Protein AF-A0AAP0FXE8-F1 (afdb_monomer)

Radius of gyration: 23.75 Å; Cα contacts (8 Å, |Δi|>4): 161; chains: 1; bounding box: 70×67×52 Å

Secondary structure (DSSP, 8-state):
-HHHHHHHHHHHHHHHHHHHHHHHHHHHHHHHHHHHHHHHHHHHHHHHHHH-TT-----TT----HHHHHHHHHHHHHHHHHT---HHHHHHHHHHHHHHHHHHHHHHHHHHHHTS------SSTHHHHSS-HHHHHHHHHHHHHHHHHHHHHHHHHHHHGGG--SSGGGGS-TTSHHHHHHHHHHHHHHHHHHHHHHHHHHHHHHHHTT-TT-HHHHHHHHHHHHHHHHHHHHH---HHHHHHHHHHHHIIIIITTTSSSS--

Solvent-accessible surface area (backbone atoms only — not comparable to full-atom values): 14927 Å² total; per-residue (Å²): 116,75,63,65,54,49,54,53,49,53,53,51,53,50,52,50,49,54,48,56,50,49,55,53,52,51,53,51,52,45,51,49,35,49,51,52,44,26,45,42,40,41,52,41,4,55,51,47,30,62,71,48,75,80,68,78,72,89,60,77,100,51,93,68,56,61,50,62,52,31,28,52,50,39,48,58,66,36,49,64,52,55,63,52,80,66,50,64,69,57,45,51,57,53,46,47,53,50,50,53,53,49,54,51,52,52,50,52,53,47,47,44,57,74,76,49,56,86,68,88,70,94,65,80,53,73,78,66,71,76,55,58,73,66,57,52,54,50,53,52,50,52,52,53,51,51,47,52,54,49,50,51,52,52,50,42,40,72,74,45,47,93,74,56,53,83,44,70,69,71,68,44,60,60,89,38,70,69,38,45,52,52,49,53,57,61,46,55,53,44,55,60,43,41,33,63,47,47,42,66,51,44,51,53,51,33,57,75,66,69,47,77,82,47,70,66,55,56,42,48,52,44,50,52,51,50,51,50,33,51,54,50,30,71,75,55,74,47,58,52,61,53,54,52,47,51,51,52,52,37,50,72,70,70,50,62,75,63,73,74,63,79,81,112

InterPro domains:
  IPR013057 Amino acid transporter, transmembrane domain [PF01490] (25-130)
  IPR013057 Amino acid transporter, transmembrane domain [PF01490] (137-246)

Nearest PDB structures (foldseek):
  8i21-assembly1_B  TM=1.820E-01  e=8.813E+00  Saccharomyces cerevisiae S288C

Sequence (264 aa):
MLTLTSEAIQTLEMNCFWAKRKDYCCYIMYIELYLIAVSFLILEGDNLDNLFPNLEFQFLSQEIKGKQFFLLISALIVLPTTWLRNLDGLAYISAGGVVASVVLLCSLIWIGVTETGFKEKEEDWSILVVTDGFGLVLRISFALCTFNYGAMAILGYLMYGDDLQSQVTLNLPAGKIGSKIAIYTTLINPFAKYALTITPIALSIEEWLAFRYKRSYSILVRTLLLLSTVMTALSIPFFGLLMAFIWLFSQHHGLGSVSLRSFT

Foldseek 3Di:
DVVVVVVVVVVVVVVVVVVVVVVLLVVLLLVLLLLVLLLLLLLQLLLVCLLCVPPPDPPDDDPDPSSLVRSVVLLVLLLVVLLPPPCVVLVVVVVVVVVVLVVVVVVVVVCCVPVVPPDDPPDPCVVVVPDDPVVVSVVVVVVVVCVVVVVLVVVLCVVQPPNRAPDSLSPQDSPDPVSVVVSVVVSVVSSSVSSVSCVVVLVVVCVVVVVVPDSVVSSVSSSVSSVVSSVVCVVPSGSNVSVVVSVVSCCVRPPPPPPPPVPD

Mean predicted aligned error: 12.18 Å

Organism: NCBI:txid2320716

pLDDT: mean 74.86, std 15.54, range [35.62, 95.81]

Structure (mmCIF, N/CA/C/O backbone):
data_AF-A0AAP0FXE8-F1
#
_entry.id   AF-A0AAP0FXE8-F1
#
loop_
_atom_site.group_PDB
_atom_site.id
_atom_site.type_symbol
_atom_site.label_atom_id
_atom_site.label_alt_id
_atom_site.label_comp_id
_atom_site.label_asym_id
_atom_site.label_entity_id
_atom_site.label_seq_id
_atom_site.pdbx_PDB_ins_code
_atom_site.Cartn_x
_atom_site.Cartn_y
_atom_site.Cartn_z
_atom_site.occupancy
_atom_site.B_iso_or_equiv
_atom_site.auth_seq_id
_atom_site.auth_comp_id
_atom_site.auth_asym_id
_atom_site.auth_atom_id
_atom_site.pdbx_PDB_model_num
ATOM 1 N N . MET A 1 1 ? 48.523 0.247 -29.112 1.00 52.72 1 MET A N 1
ATOM 2 C CA . MET A 1 1 ? 48.019 -1.096 -28.740 1.00 52.72 1 MET A CA 1
ATOM 3 C C . MET A 1 1 ? 47.701 -1.182 -27.247 1.00 52.72 1 MET A C 1
ATOM 5 O O . MET A 1 1 ? 46.583 -1.547 -26.933 1.00 52.72 1 MET A O 1
ATOM 9 N N . LEU A 1 2 ? 48.605 -0.760 -26.349 1.00 53.78 2 LEU A N 1
ATOM 10 C CA . LEU A 1 2 ? 48.387 -0.756 -24.885 1.00 53.78 2 LEU A CA 1
ATOM 11 C C . LEU A 1 2 ? 47.321 0.241 -24.370 1.00 53.78 2 LEU A C 1
ATOM 13 O O . LEU A 1 2 ? 46.711 0.013 -23.331 1.00 53.78 2 LEU A O 1
ATOM 17 N N . THR A 1 3 ? 47.068 1.337 -25.088 1.00 55.12 3 THR A N 1
ATOM 18 C CA . THR A 1 3 ? 46.055 2.345 -24.716 1.00 55.12 3 THR A CA 1
ATOM 19 C C . THR A 1 3 ? 44.623 1.879 -24.993 1.00 55.12 3 THR A C 1
ATOM 21 O O . THR A 1 3 ? 43.762 2.004 -24.130 1.00 55.12 3 THR A O 1
ATOM 24 N N . LEU A 1 4 ? 44.392 1.229 -26.140 1.00 54.34 4 LEU A N 1
ATOM 25 C CA . LEU A 1 4 ? 43.087 0.657 -26.512 1.00 54.34 4 LEU A CA 1
ATOM 26 C C . LEU A 1 4 ? 42.644 -0.475 -25.569 1.00 54.34 4 LEU A C 1
ATOM 28 O O . LEU A 1 4 ? 41.455 -0.656 -25.329 1.00 54.34 4 LEU A O 1
ATOM 32 N N . THR A 1 5 ? 43.592 -1.222 -24.998 1.00 63.44 5 THR A N 1
ATOM 33 C CA . THR A 1 5 ? 43.292 -2.254 -23.996 1.00 63.44 5 THR A CA 1
ATOM 34 C C . THR A 1 5 ? 42.919 -1.660 -22.636 1.00 63.44 5 THR A C 1
ATOM 36 O O . THR A 1 5 ? 42.087 -2.234 -21.944 1.00 63.44 5 THR A O 1
ATOM 39 N N . SER A 1 6 ? 43.473 -0.500 -22.262 1.00 64.25 6 SER A N 1
ATOM 40 C CA . SER A 1 6 ? 43.167 0.176 -20.991 1.00 64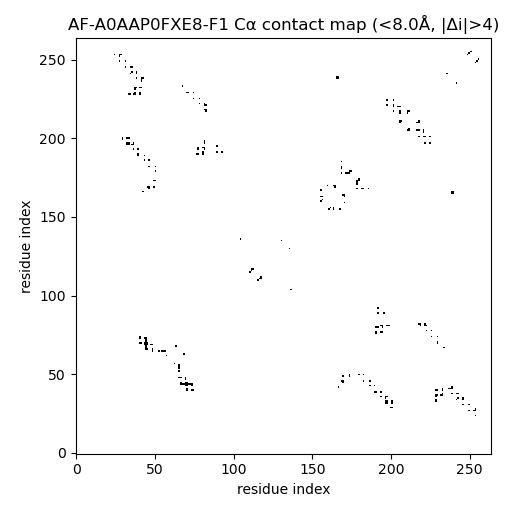.25 6 SER A CA 1
ATOM 41 C C . SER A 1 6 ? 41.755 0.770 -20.970 1.00 64.25 6 SER A C 1
ATOM 43 O O . SER A 1 6 ? 41.031 0.597 -19.992 1.00 64.25 6 SER A O 1
ATOM 45 N N . GLU A 1 7 ? 41.334 1.419 -22.059 1.00 70.19 7 GLU A N 1
ATOM 46 C CA . GLU A 1 7 ? 39.977 1.972 -22.181 1.00 70.19 7 GLU A CA 1
ATOM 47 C C . GLU A 1 7 ? 38.918 0.862 -22.203 1.00 70.19 7 GLU A C 1
ATOM 49 O O . GLU A 1 7 ? 37.891 0.959 -21.529 1.00 70.19 7 GLU A O 1
ATOM 54 N N . ALA A 1 8 ? 39.188 -0.246 -22.904 1.00 67.94 8 ALA A N 1
ATOM 55 C CA . ALA A 1 8 ? 38.296 -1.404 -22.925 1.00 67.94 8 ALA A CA 1
ATOM 56 C C . ALA A 1 8 ? 38.107 -2.026 -21.526 1.00 67.94 8 ALA A C 1
ATOM 58 O O . ALA A 1 8 ? 36.985 -2.379 -21.160 1.00 67.94 8 ALA A O 1
ATOM 59 N N . ILE A 1 9 ? 39.176 -2.108 -20.724 1.00 69.25 9 ILE A N 1
ATOM 60 C CA . ILE A 1 9 ? 39.121 -2.605 -19.341 1.00 69.25 9 ILE A CA 1
ATOM 61 C C . ILE A 1 9 ? 38.317 -1.650 -18.449 1.00 69.25 9 ILE A C 1
ATOM 63 O O . ILE A 1 9 ? 37.406 -2.103 -17.763 1.00 69.25 9 ILE A O 1
ATOM 67 N N . GLN A 1 10 ? 38.555 -0.336 -18.521 1.00 64.12 10 GLN A N 1
ATOM 68 C CA . GLN A 1 10 ? 37.780 0.647 -17.748 1.00 64.12 10 GLN A CA 1
ATOM 69 C C . GLN A 1 10 ? 36.288 0.632 -18.101 1.00 64.12 10 GLN A C 1
ATOM 71 O O . GLN A 1 10 ? 35.436 0.739 -17.219 1.00 64.12 10 GLN A O 1
ATOM 76 N N . THR A 1 11 ? 35.950 0.448 -19.378 1.00 67.00 11 THR A N 1
ATOM 77 C CA . THR A 1 11 ? 34.551 0.372 -19.821 1.00 67.00 11 THR A CA 1
ATOM 78 C C . THR A 1 11 ? 33.871 -0.903 -19.304 1.00 67.00 11 THR A C 1
ATOM 80 O O . THR A 1 11 ? 32.716 -0.866 -18.880 1.00 67.00 11 THR A O 1
ATOM 83 N N . LEU A 1 12 ? 34.590 -2.032 -19.280 1.00 67.62 12 LEU A N 1
ATOM 84 C CA . LEU A 1 12 ? 34.114 -3.302 -18.720 1.00 67.62 12 LEU A CA 1
ATOM 85 C C . LEU A 1 12 ? 33.936 -3.246 -17.200 1.00 67.62 12 LEU A C 1
ATOM 87 O O . LEU A 1 12 ? 32.904 -3.689 -16.696 1.00 67.62 12 LEU A O 1
ATOM 91 N N . GLU A 1 13 ? 34.895 -2.677 -16.472 1.00 69.69 13 GLU A N 1
ATOM 92 C CA . GLU A 1 13 ? 34.800 -2.492 -15.020 1.00 69.69 13 GLU A CA 1
ATOM 93 C C . GLU A 1 13 ? 33.640 -1.571 -14.652 1.00 69.69 13 GLU A C 1
ATOM 95 O O . GLU A 1 13 ? 32.858 -1.889 -13.755 1.00 69.69 13 GLU A O 1
ATOM 100 N N . MET A 1 14 ? 33.469 -0.477 -15.396 1.00 55.81 14 MET A N 1
ATOM 101 C CA . MET A 1 14 ? 32.359 0.444 -15.207 1.00 55.81 14 MET A CA 1
ATOM 102 C C . MET A 1 14 ? 31.021 -0.254 -15.479 1.00 55.81 14 MET A C 1
ATOM 104 O O . MET A 1 14 ? 30.126 -0.196 -14.640 1.00 55.81 14 MET A O 1
ATOM 108 N N . ASN A 1 15 ? 30.885 -1.002 -16.577 1.00 61.59 15 ASN A N 1
ATOM 109 C CA . ASN A 1 15 ? 29.670 -1.770 -16.875 1.00 61.59 15 ASN A CA 1
ATOM 110 C C . ASN A 1 15 ? 29.365 -2.840 -15.815 1.00 61.59 15 ASN A C 1
ATOM 112 O O . ASN A 1 15 ? 28.210 -2.987 -15.415 1.00 61.59 15 ASN A O 1
ATOM 116 N N . CYS A 1 16 ? 30.383 -3.549 -15.321 1.00 58.88 16 CYS A N 1
ATOM 117 C CA . CYS A 1 16 ? 30.246 -4.535 -14.249 1.00 58.88 16 CYS A CA 1
ATOM 118 C C . CYS A 1 16 ? 29.834 -3.875 -12.922 1.00 58.88 16 CYS A C 1
ATOM 120 O O . CYS A 1 16 ? 28.955 -4.373 -12.220 1.00 58.88 16 CYS A O 1
ATOM 122 N N . PHE A 1 17 ? 30.398 -2.708 -12.608 1.00 63.75 17 PHE A N 1
ATOM 123 C CA . PHE A 1 17 ? 30.020 -1.906 -11.447 1.00 63.75 17 PHE A CA 1
ATOM 124 C C . PHE A 1 17 ? 28.569 -1.412 -11.541 1.00 63.75 17 PHE A C 1
ATOM 126 O O . PHE A 1 17 ? 27.807 -1.554 -10.584 1.00 63.75 17 PHE A O 1
ATOM 133 N N . TRP A 1 18 ? 28.151 -0.892 -12.699 1.00 53.88 18 TRP A N 1
ATOM 134 C CA . TRP A 1 18 ? 26.769 -0.471 -12.938 1.00 53.88 18 TRP A CA 1
ATOM 135 C C . TRP A 1 18 ? 25.789 -1.647 -12.893 1.00 53.88 18 TRP A C 1
ATOM 137 O O . TRP A 1 18 ? 24.701 -1.490 -12.343 1.00 53.88 18 TRP A O 1
ATOM 147 N N . ALA A 1 19 ? 26.162 -2.819 -13.414 1.00 62.44 19 ALA A N 1
ATOM 148 C CA . ALA A 1 19 ? 25.358 -4.038 -13.318 1.00 62.44 19 ALA A CA 1
ATOM 149 C C . ALA A 1 19 ? 25.201 -4.487 -11.857 1.00 62.44 19 ALA A C 1
ATOM 151 O O . ALA A 1 19 ? 24.082 -4.583 -11.359 1.00 62.44 19 ALA A O 1
ATOM 152 N N . LYS A 1 20 ? 26.311 -4.601 -11.117 1.00 57.75 20 LYS A N 1
ATOM 153 C CA . LYS A 1 20 ? 26.308 -4.966 -9.693 1.00 57.75 20 LYS A CA 1
ATOM 154 C C . LYS A 1 20 ? 25.504 -3.983 -8.833 1.00 57.75 20 LYS A C 1
ATOM 156 O O . LYS A 1 20 ? 24.830 -4.391 -7.889 1.00 57.75 20 LYS A O 1
ATOM 161 N N . ARG A 1 21 ? 25.550 -2.685 -9.158 1.00 67.00 21 ARG A N 1
ATOM 162 C CA . ARG A 1 21 ? 24.753 -1.647 -8.484 1.00 67.00 21 ARG A CA 1
ATOM 163 C C . ARG A 1 21 ? 23.260 -1.782 -8.791 1.00 67.00 21 ARG A C 1
ATOM 165 O O . ARG A 1 21 ? 22.454 -1.635 -7.877 1.00 67.00 21 ARG A O 1
ATOM 172 N N . LYS A 1 22 ? 22.890 -2.082 -10.041 1.00 70.94 22 LYS A N 1
ATOM 173 C CA . LYS A 1 22 ? 21.493 -2.335 -10.434 1.00 70.94 22 LYS A CA 1
ATOM 174 C C . LYS A 1 22 ? 20.917 -3.541 -9.695 1.00 70.94 22 LYS A C 1
ATOM 176 O O . LYS A 1 22 ? 19.817 -3.430 -9.161 1.00 70.94 22 LYS A O 1
ATOM 181 N N . ASP A 1 23 ? 21.673 -4.630 -9.587 1.00 74.69 23 ASP A N 1
ATOM 182 C CA . ASP A 1 23 ? 21.229 -5.850 -8.901 1.00 74.69 23 ASP A CA 1
ATOM 183 C C . ASP A 1 23 ? 20.955 -5.600 -7.411 1.00 74.69 23 ASP A C 1
ATOM 185 O O . ASP A 1 23 ? 19.924 -6.012 -6.877 1.00 74.69 23 ASP A O 1
ATOM 189 N N . TYR A 1 24 ? 21.835 -4.846 -6.746 1.00 79.38 24 TYR A N 1
ATOM 190 C CA . TYR A 1 24 ? 21.658 -4.463 -5.345 1.00 79.38 24 TYR A CA 1
ATOM 191 C C . TYR A 1 24 ? 20.437 -3.552 -5.128 1.00 79.38 24 TYR A C 1
ATOM 193 O O . TYR A 1 24 ? 19.655 -3.779 -4.205 1.00 79.38 24 TYR A O 1
ATOM 201 N N . CYS A 1 25 ? 20.222 -2.558 -5.997 1.00 77.50 25 CYS A N 1
ATOM 202 C CA . CYS A 1 25 ? 19.029 -1.707 -5.938 1.00 77.50 25 CYS A CA 1
ATOM 203 C C . CYS A 1 25 ? 17.735 -2.504 -6.171 1.00 77.50 25 CYS A C 1
ATOM 205 O O . CYS A 1 25 ? 16.748 -2.270 -5.476 1.00 77.50 25 CYS A O 1
ATOM 207 N N . CYS A 1 26 ? 17.736 -3.468 -7.099 1.00 81.31 26 CYS A N 1
ATOM 208 C CA . CYS A 1 26 ? 16.578 -4.334 -7.337 1.00 81.31 26 CYS A CA 1
ATOM 209 C C . CYS A 1 26 ? 16.251 -5.187 -6.106 1.00 81.31 26 CYS A C 1
ATOM 211 O O . CYS A 1 26 ? 15.086 -5.309 -5.739 1.00 81.31 26 CYS A O 1
ATOM 213 N N . TYR A 1 27 ? 17.271 -5.721 -5.429 1.00 85.75 27 TYR A N 1
ATOM 214 C CA . TYR A 1 27 ? 17.092 -6.481 -4.193 1.00 85.75 27 TYR A CA 1
ATOM 215 C C . TYR A 1 27 ? 16.436 -5.648 -3.082 1.00 85.75 27 TYR A C 1
ATOM 217 O O . TYR A 1 27 ? 15.472 -6.099 -2.464 1.00 85.75 27 TYR A O 1
ATOM 225 N N . ILE A 1 28 ? 16.909 -4.415 -2.867 1.00 87.50 28 ILE A N 1
ATOM 226 C CA . ILE A 1 28 ? 16.311 -3.485 -1.894 1.00 87.50 28 ILE A CA 1
ATOM 227 C C . ILE A 1 28 ? 14.856 -3.191 -2.256 1.00 87.50 28 ILE A C 1
ATOM 229 O O . ILE A 1 28 ? 13.981 -3.334 -1.407 1.00 87.50 28 ILE A O 1
ATOM 233 N N . MET A 1 29 ? 14.588 -2.855 -3.520 1.00 86.31 29 MET A N 1
ATOM 234 C CA . MET A 1 29 ? 13.238 -2.559 -3.996 1.00 86.31 29 MET A CA 1
ATOM 235 C C . MET A 1 29 ? 12.291 -3.753 -3.795 1.00 86.31 29 MET A C 1
ATOM 237 O O . MET A 1 29 ? 11.148 -3.567 -3.389 1.00 86.31 29 MET A O 1
ATOM 241 N N . TYR A 1 30 ? 12.741 -4.989 -4.034 1.00 90.00 30 TYR A N 1
ATOM 242 C CA . TYR A 1 30 ? 11.914 -6.179 -3.805 1.00 90.00 30 TYR A CA 1
ATOM 243 C C . TYR A 1 30 ? 11.627 -6.430 -2.327 1.00 90.00 30 TYR A C 1
ATOM 245 O O . TYR A 1 30 ? 10.504 -6.812 -2.001 1.00 90.00 30 TYR A O 1
ATOM 253 N N . ILE A 1 31 ? 12.587 -6.172 -1.434 1.00 91.69 31 ILE A N 1
ATOM 254 C CA . ILE A 1 31 ? 12.342 -6.223 0.013 1.00 91.69 31 ILE A CA 1
ATOM 255 C C . ILE A 1 31 ? 11.330 -5.153 0.423 1.00 91.69 31 ILE A C 1
ATOM 257 O O . ILE A 1 31 ? 10.380 -5.462 1.136 1.00 91.69 31 ILE A O 1
ATOM 261 N N . GLU A 1 32 ? 11.489 -3.914 -0.040 1.00 91.44 32 GLU A N 1
ATOM 262 C CA . GLU A 1 32 ? 10.555 -2.826 0.268 1.00 91.44 32 GLU A CA 1
ATOM 263 C C . GLU A 1 32 ? 9.140 -3.151 -0.219 1.00 91.44 32 GLU A C 1
ATOM 265 O O . GLU A 1 32 ? 8.189 -3.064 0.555 1.00 91.44 32 GLU A O 1
ATOM 270 N N . LEU A 1 33 ? 8.992 -3.601 -1.469 1.00 91.62 33 LEU A N 1
ATOM 271 C CA . LEU A 1 33 ? 7.702 -4.006 -2.033 1.00 91.62 33 LEU A CA 1
ATOM 272 C C . LEU A 1 33 ? 7.087 -5.183 -1.264 1.00 91.62 33 LEU A C 1
ATOM 274 O O . LEU A 1 33 ? 5.880 -5.191 -1.023 1.00 91.62 33 LEU A O 1
ATOM 278 N N . TYR A 1 34 ? 7.901 -6.149 -0.832 1.00 94.50 34 TYR A N 1
ATOM 279 C CA . TYR A 1 34 ? 7.443 -7.263 -0.005 1.00 94.50 34 TYR A CA 1
ATOM 280 C C . TYR A 1 34 ? 6.896 -6.778 1.341 1.00 94.50 34 TYR A C 1
ATOM 282 O O . TYR A 1 34 ? 5.792 -7.149 1.735 1.00 94.50 34 TYR A O 1
ATOM 290 N N . LEU A 1 35 ? 7.635 -5.911 2.034 1.00 94.81 35 LEU A N 1
ATOM 291 C CA . LEU A 1 35 ? 7.222 -5.371 3.328 1.00 94.81 35 LEU A CA 1
ATOM 292 C C . LEU A 1 35 ? 5.992 -4.458 3.199 1.00 94.81 35 LEU A C 1
ATOM 294 O O . LEU A 1 35 ? 5.104 -4.525 4.042 1.00 94.81 35 LEU A O 1
ATOM 298 N N . ILE A 1 36 ? 5.881 -3.673 2.121 1.00 93.69 36 ILE A N 1
ATOM 299 C CA . ILE A 1 36 ? 4.676 -2.884 1.810 1.00 93.69 36 ILE A CA 1
ATOM 300 C C . ILE A 1 36 ? 3.461 -3.803 1.614 1.00 93.69 36 ILE A C 1
ATOM 302 O O . ILE A 1 36 ? 2.377 -3.497 2.111 1.00 93.69 36 ILE A O 1
ATOM 306 N N . ALA A 1 37 ? 3.628 -4.946 0.941 1.00 94.56 37 ALA A N 1
ATOM 307 C CA . ALA A 1 37 ? 2.558 -5.929 0.788 1.00 94.56 37 ALA A CA 1
ATOM 308 C C . ALA A 1 37 ? 2.122 -6.513 2.147 1.00 94.56 37 ALA A C 1
ATOM 310 O O . ALA A 1 37 ? 0.925 -6.619 2.414 1.00 94.56 37 ALA A O 1
ATOM 311 N N . VAL A 1 38 ? 3.068 -6.819 3.043 1.00 95.56 38 VAL A N 1
ATOM 312 C CA . VAL A 1 38 ? 2.760 -7.234 4.426 1.00 95.56 38 VAL A CA 1
ATOM 313 C C . VAL A 1 38 ? 1.958 -6.145 5.155 1.00 95.56 38 VAL A C 1
ATOM 315 O O . VAL A 1 38 ? 0.941 -6.456 5.778 1.00 95.56 38 VAL A O 1
ATOM 318 N N . SER A 1 39 ? 2.348 -4.872 5.030 1.00 94.38 39 SER A N 1
ATOM 319 C CA . SER A 1 39 ? 1.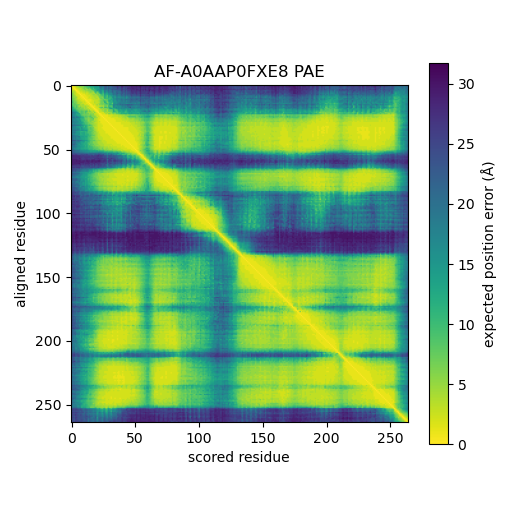631 -3.742 5.638 1.00 94.38 39 SER A CA 1
ATOM 320 C C . SER A 1 39 ? 0.181 -3.633 5.164 1.00 94.38 39 SER A C 1
ATOM 322 O O . SER A 1 39 ? -0.689 -3.323 5.975 1.00 94.38 39 SER A O 1
ATOM 324 N N . PHE A 1 40 ? -0.106 -3.907 3.887 1.00 93.69 40 PHE A N 1
ATOM 325 C CA . PHE A 1 40 ? -1.480 -3.915 3.371 1.00 93.69 40 PHE A CA 1
ATOM 326 C C . PHE A 1 40 ? -2.349 -4.989 4.031 1.00 93.69 40 PHE A C 1
ATOM 328 O O . PHE A 1 40 ? -3.467 -4.680 4.433 1.00 93.69 40 PHE A O 1
ATOM 335 N N . LEU A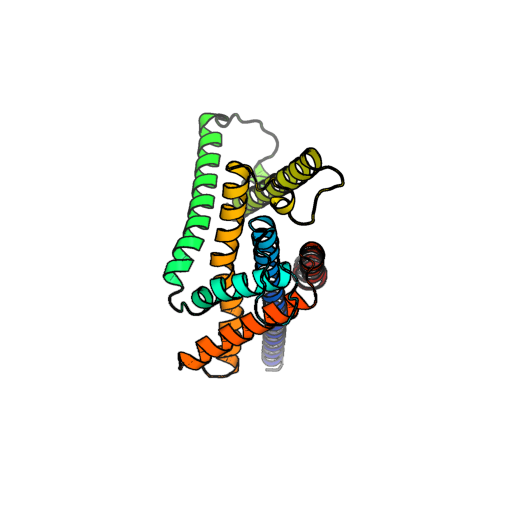 1 41 ? -1.834 -6.207 4.230 1.00 94.19 41 LEU A N 1
ATOM 336 C CA . LEU A 1 41 ? -2.595 -7.271 4.901 1.00 94.19 41 LEU A CA 1
ATOM 337 C C . LEU A 1 41 ? -2.889 -6.948 6.368 1.00 94.19 41 LEU A C 1
ATOM 339 O O . LEU A 1 41 ? -3.993 -7.212 6.841 1.00 94.19 41 LEU A O 1
ATOM 343 N N . ILE A 1 42 ? -1.921 -6.366 7.086 1.00 94.06 42 ILE A N 1
ATOM 344 C CA . ILE A 1 42 ? -2.119 -5.939 8.482 1.00 94.06 42 ILE A CA 1
ATOM 345 C C . ILE A 1 42 ? -3.153 -4.811 8.544 1.00 94.06 42 ILE A C 1
ATOM 347 O O . ILE A 1 42 ? -4.084 -4.881 9.342 1.00 94.06 42 ILE A O 1
ATOM 351 N N . LEU A 1 43 ? -3.021 -3.805 7.670 1.00 93.06 43 LEU A N 1
ATOM 352 C CA . LEU A 1 43 ? -3.963 -2.692 7.560 1.00 93.06 43 LEU A CA 1
ATOM 353 C C . LEU A 1 43 ? -5.386 -3.209 7.316 1.00 93.06 43 LEU A C 1
ATOM 355 O O . LEU A 1 43 ? -6.314 -2.810 8.012 1.00 93.06 43 LEU A O 1
ATOM 359 N N . GLU A 1 44 ? -5.576 -4.109 6.353 1.00 91.69 44 GLU A N 1
ATOM 360 C CA . GLU A 1 44 ? -6.892 -4.675 6.056 1.00 91.69 44 GLU A CA 1
ATOM 361 C C . GLU A 1 44 ? -7.432 -5.507 7.223 1.00 91.69 44 GLU A C 1
ATOM 363 O O . GLU A 1 44 ? -8.586 -5.334 7.610 1.00 91.69 44 GLU A O 1
ATOM 368 N N . GLY A 1 45 ? -6.599 -6.370 7.813 1.00 91.38 45 GLY A N 1
ATOM 369 C CA . GLY A 1 45 ? -6.976 -7.206 8.952 1.00 91.38 45 GLY A CA 1
ATOM 370 C C . GLY A 1 45 ? -7.439 -6.389 10.160 1.00 91.38 45 GLY A C 1
ATOM 371 O O . GLY A 1 45 ? -8.514 -6.651 10.695 1.00 91.38 45 GLY A O 1
ATOM 372 N N . ASP A 1 46 ? -6.681 -5.359 10.548 1.00 91.06 46 ASP A N 1
ATOM 373 C CA . ASP A 1 46 ? -7.038 -4.482 11.670 1.00 91.06 46 ASP A CA 1
ATOM 374 C C . ASP A 1 46 ? -8.316 -3.671 11.387 1.00 91.06 46 ASP A C 1
ATOM 376 O O . ASP A 1 46 ? -9.164 -3.509 12.266 1.00 91.06 46 ASP A O 1
ATOM 380 N N . ASN A 1 47 ? -8.485 -3.162 10.161 1.00 90.19 47 ASN A N 1
ATOM 381 C CA . ASN A 1 47 ? -9.673 -2.385 9.796 1.00 90.19 47 ASN A CA 1
ATOM 382 C C . ASN A 1 47 ? -10.941 -3.250 9.712 1.00 90.19 47 ASN A C 1
ATOM 384 O O . ASN A 1 47 ? -12.022 -2.776 10.065 1.00 90.19 47 ASN A O 1
ATOM 388 N N . LEU A 1 48 ? -10.831 -4.508 9.275 1.00 89.62 48 LEU A N 1
ATOM 389 C CA . LEU A 1 48 ? -11.952 -5.452 9.270 1.00 89.62 48 LEU A CA 1
ATOM 390 C C . LEU A 1 48 ? -12.341 -5.896 10.686 1.00 89.62 48 LEU A C 1
ATOM 392 O O . LEU A 1 48 ? -13.535 -5.954 10.978 1.00 89.62 48 LEU A O 1
ATOM 396 N N . ASP A 1 49 ? -11.365 -6.126 11.567 1.00 88.19 49 ASP A N 1
ATOM 397 C CA . ASP A 1 49 ? -11.602 -6.416 12.990 1.00 88.19 49 ASP A CA 1
ATOM 398 C C . ASP A 1 49 ? -12.377 -5.274 13.667 1.00 88.19 49 ASP A C 1
ATOM 400 O O . ASP A 1 49 ? -13.366 -5.509 14.359 1.00 88.19 49 ASP A O 1
ATOM 404 N N . ASN A 1 50 ? -12.025 -4.018 13.363 1.00 85.94 50 ASN A N 1
ATOM 405 C CA . ASN A 1 50 ? -12.749 -2.843 13.861 1.00 85.94 50 ASN A CA 1
ATOM 406 C C . ASN A 1 50 ? -14.163 -2.684 13.263 1.00 85.94 50 ASN A C 1
ATOM 408 O O . ASN A 1 50 ? -15.072 -2.168 13.915 1.00 85.94 50 ASN A O 1
ATOM 412 N N . LEU A 1 51 ? -14.384 -3.110 12.014 1.00 84.25 51 LEU A N 1
ATOM 413 C CA . LEU A 1 51 ? -15.715 -3.063 11.397 1.00 84.25 51 LEU A CA 1
ATOM 414 C C . LEU A 1 51 ? -16.667 -4.116 11.967 1.00 84.25 51 LEU A C 1
ATOM 416 O O . LEU A 1 51 ? -17.877 -3.872 12.023 1.00 84.25 51 LEU A O 1
ATOM 420 N N . PHE A 1 52 ? -16.140 -5.270 12.373 1.00 83.25 52 PHE A N 1
ATOM 421 C CA . PHE A 1 52 ? -16.932 -6.407 12.830 1.00 83.25 52 PHE A CA 1
ATOM 422 C C . PHE A 1 52 ? -16.434 -6.993 14.167 1.00 83.25 52 PHE A C 1
ATOM 424 O O . PHE A 1 52 ? -16.200 -8.200 14.253 1.00 83.25 52 PHE A O 1
ATOM 431 N N . PRO A 1 53 ? -16.357 -6.188 15.244 1.00 73.50 53 PRO A N 1
ATOM 432 C CA . PRO A 1 53 ? -15.766 -6.607 16.519 1.00 73.50 53 PRO A CA 1
ATOM 433 C C . PRO A 1 53 ? -16.581 -7.683 17.257 1.00 73.50 53 PRO A C 1
ATOM 435 O O . PRO A 1 53 ? -16.056 -8.356 18.135 1.00 73.50 53 PRO A O 1
ATOM 438 N N . ASN A 1 54 ? -17.860 -7.861 16.899 1.00 65.19 54 ASN A N 1
ATOM 439 C CA . ASN A 1 54 ? -18.791 -8.786 17.560 1.00 65.19 54 ASN A CA 1
ATOM 440 C C . ASN A 1 54 ? -18.947 -10.134 16.834 1.00 65.19 54 ASN A C 1
ATOM 442 O O . ASN A 1 54 ? -19.831 -10.918 17.181 1.00 65.19 54 ASN A O 1
ATOM 446 N N . LEU A 1 55 ? -18.161 -10.401 15.786 1.00 65.31 55 LEU A N 1
ATOM 447 C CA . LEU A 1 55 ? -18.141 -11.723 15.163 1.00 65.31 55 LEU A CA 1
ATOM 448 C C . LEU A 1 55 ? -17.271 -12.660 16.019 1.00 65.31 55 LEU A C 1
ATOM 450 O O . LEU A 1 55 ? -16.099 -12.886 15.733 1.00 65.31 55 LEU A O 1
ATOM 454 N N . GLU A 1 56 ? -17.844 -13.190 17.102 1.00 53.47 56 GLU A N 1
ATOM 455 C CA . GLU A 1 56 ? -17.242 -14.275 17.882 1.00 53.47 56 GLU A CA 1
ATOM 456 C C . GLU A 1 56 ? -17.284 -15.571 17.056 1.00 53.47 56 GLU A C 1
ATOM 458 O O . GLU A 1 56 ? -18.322 -16.222 16.914 1.00 53.47 56 GLU A O 1
ATOM 463 N N . PHE A 1 57 ? -16.157 -15.950 16.455 1.00 58.53 57 PHE A N 1
ATOM 464 C CA . PHE A 1 57 ? -16.083 -17.156 15.634 1.00 58.53 57 PHE A CA 1
ATOM 465 C C . PHE A 1 57 ? -15.847 -18.396 16.502 1.00 58.53 57 PHE A C 1
ATOM 467 O O . PHE A 1 57 ? -14.715 -18.804 16.744 1.00 58.53 57 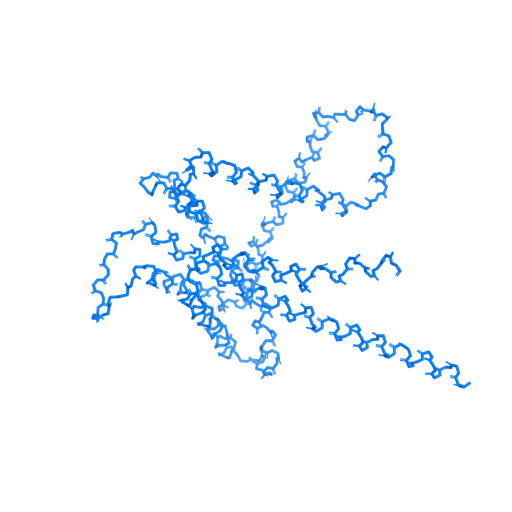PHE A O 1
ATOM 474 N N . GLN A 1 58 ? -16.932 -19.063 16.896 1.00 51.25 58 GLN A N 1
ATOM 475 C CA . GLN A 1 58 ? -16.937 -20.450 17.387 1.00 51.25 58 GLN A CA 1
ATOM 476 C C . GLN A 1 58 ? -16.619 -21.458 16.255 1.00 51.25 58 GLN A C 1
ATOM 478 O O . GLN A 1 58 ? -17.317 -22.451 16.051 1.00 51.25 58 GLN A O 1
ATOM 483 N N . PHE A 1 59 ? -15.571 -21.215 15.467 1.00 51.66 59 PHE A N 1
ATOM 484 C CA . PHE A 1 59 ? -15.147 -22.133 14.414 1.00 51.66 59 PHE A CA 1
ATOM 485 C C . PHE A 1 59 ? -14.061 -23.072 14.946 1.00 51.66 59 PHE A C 1
ATOM 487 O O . PHE A 1 59 ? -12.882 -22.750 14.982 1.00 51.66 59 PHE A O 1
ATOM 494 N N . LEU A 1 60 ? -14.501 -24.271 15.333 1.00 48.72 60 LEU A N 1
ATOM 495 C CA . LEU A 1 60 ? -13.686 -25.486 15.385 1.00 48.72 60 LEU A CA 1
ATOM 496 C C . LEU A 1 60 ? -12.449 -25.440 16.319 1.00 48.72 60 LEU A C 1
ATOM 498 O O . LEU A 1 60 ? -11.311 -25.446 15.872 1.00 48.72 60 LEU A O 1
ATOM 502 N N . SER A 1 61 ? -12.673 -25.504 17.637 1.00 48.00 61 SER A N 1
ATOM 503 C CA . SER A 1 61 ? -11.702 -25.958 18.661 1.00 48.00 61 SER A CA 1
ATOM 504 C C . SER A 1 61 ? -10.324 -25.261 18.751 1.00 48.00 61 SER A C 1
ATOM 506 O O . SER A 1 61 ? -9.464 -25.737 19.497 1.00 48.00 61 SER A O 1
ATOM 508 N N . GLN A 1 62 ? -10.101 -24.139 18.068 1.00 53.25 62 GLN A N 1
ATOM 509 C CA . GLN A 1 62 ? -8.960 -23.248 18.290 1.00 53.25 62 GLN A CA 1
ATOM 510 C C . GLN A 1 62 ? -9.468 -21.816 18.466 1.00 53.25 62 GLN A C 1
ATOM 512 O O . GLN A 1 62 ? -10.110 -21.271 17.573 1.00 53.25 62 GLN A O 1
ATOM 517 N N . GLU A 1 63 ? -9.162 -21.197 19.609 1.00 52.94 63 GLU A N 1
ATOM 518 C CA . GLU A 1 63 ? -9.366 -19.760 19.825 1.00 52.94 63 GLU A CA 1
ATOM 519 C C . GLU A 1 63 ? -8.382 -18.965 18.956 1.00 52.94 63 GLU A C 1
ATOM 521 O O . GLU A 1 63 ? -7.307 -18.549 19.393 1.00 52.94 63 GLU A O 1
ATOM 526 N N . ILE A 1 64 ? -8.720 -18.778 17.684 1.00 60.06 64 ILE A N 1
ATOM 527 C CA . ILE A 1 64 ? -8.010 -17.832 16.828 1.00 60.06 64 ILE A CA 1
ATOM 528 C C . ILE A 1 64 ? -8.465 -16.433 17.252 1.00 60.06 64 ILE A C 1
ATOM 530 O O . ILE A 1 64 ? -9.643 -16.097 17.140 1.00 60.06 64 ILE A O 1
ATOM 534 N N . LYS A 1 65 ? -7.539 -15.603 17.751 1.00 68.06 65 LYS A N 1
ATOM 535 C CA . LYS A 1 65 ? -7.812 -14.186 18.060 1.00 68.06 65 LYS A CA 1
ATOM 536 C C . LYS A 1 65 ? -8.438 -13.506 16.830 1.00 68.06 65 LYS A C 1
ATOM 538 O O . LYS A 1 65 ? -7.886 -13.643 15.740 1.00 68.06 65 LYS A O 1
ATOM 543 N N . GLY A 1 66 ? -9.524 -12.740 17.002 1.00 71.75 66 GLY A N 1
ATOM 544 C CA . GLY A 1 66 ? -10.306 -12.124 15.907 1.00 71.75 66 GLY A CA 1
ATOM 545 C C . GLY A 1 66 ? -9.458 -11.449 14.819 1.00 71.75 66 GLY A C 1
ATOM 546 O O . GLY A 1 66 ? -9.618 -11.734 13.634 1.00 71.75 66 GLY A O 1
ATOM 547 N N . LYS A 1 67 ? -8.425 -10.700 15.219 1.00 77.94 67 LYS A N 1
ATOM 548 C CA . LYS A 1 67 ? -7.432 -10.099 14.311 1.00 77.94 67 LYS A CA 1
ATOM 549 C C . LYS A 1 67 ? -6.766 -11.075 13.338 1.00 77.94 67 LYS A C 1
ATOM 551 O O . LYS A 1 67 ? -6.619 -10.769 12.159 1.00 77.94 67 LYS A O 1
ATOM 556 N N . GLN A 1 68 ? -6.346 -12.248 13.815 1.00 86.12 68 GLN A N 1
ATOM 557 C CA . GLN A 1 68 ? -5.693 -13.256 12.972 1.00 86.12 68 GLN A CA 1
ATOM 558 C C . GLN A 1 68 ? -6.682 -13.848 11.966 1.00 86.12 68 GLN A C 1
ATOM 560 O O . GLN A 1 68 ? -6.312 -14.112 10.825 1.00 86.12 68 GLN A O 1
ATOM 565 N N . PHE A 1 69 ? -7.945 -14.002 12.364 1.00 87.06 69 PHE A N 1
ATOM 566 C CA . PHE A 1 69 ? -9.007 -14.439 11.467 1.00 87.06 69 PHE A CA 1
ATOM 567 C C . PHE A 1 69 ? -9.265 -13.412 10.356 1.00 87.06 69 PHE A C 1
ATOM 569 O O . PHE A 1 69 ? -9.240 -13.772 9.179 1.00 87.06 69 PHE A O 1
ATOM 576 N N . PHE A 1 70 ? -9.437 -12.131 10.694 1.00 89.50 70 PHE A N 1
ATOM 577 C CA . PHE A 1 70 ? -9.660 -11.089 9.686 1.00 89.50 70 PHE A CA 1
ATOM 578 C C . PHE A 1 70 ? -8.467 -10.908 8.750 1.00 89.50 70 PHE A C 1
ATOM 580 O O . PHE A 1 70 ? -8.665 -10.713 7.557 1.00 89.50 70 PHE A O 1
ATOM 587 N N . LEU A 1 71 ? -7.239 -11.074 9.244 1.00 90.75 71 LEU A N 1
ATOM 588 C CA . LEU A 1 71 ? -6.034 -11.091 8.413 1.00 90.75 71 LEU A CA 1
ATOM 589 C C . LEU A 1 71 ? -6.050 -12.238 7.388 1.00 90.75 71 LEU A C 1
ATOM 591 O O . LEU A 1 71 ? -5.709 -12.029 6.222 1.00 90.75 71 LEU A O 1
ATOM 595 N N . LEU A 1 72 ? -6.480 -13.441 7.788 1.00 91.62 72 LEU A N 1
ATOM 596 C CA . LEU A 1 72 ? -6.632 -14.577 6.870 1.00 91.62 72 LEU A CA 1
ATOM 597 C C . LEU A 1 72 ? -7.742 -14.340 5.838 1.00 91.62 72 LEU A C 1
ATOM 599 O O . LEU A 1 72 ? -7.575 -14.691 4.669 1.00 91.62 72 LEU A O 1
ATOM 603 N N . ILE A 1 73 ? -8.849 -13.713 6.241 1.00 90.50 73 ILE A N 1
ATOM 604 C CA . ILE A 1 73 ? -9.923 -13.316 5.322 1.00 90.50 73 ILE A CA 1
ATOM 605 C C . ILE A 1 73 ? -9.429 -12.273 4.316 1.00 90.50 73 ILE A C 1
ATOM 607 O O . ILE A 1 73 ? -9.664 -12.442 3.121 1.00 90.50 73 ILE A O 1
ATOM 611 N N . SER A 1 74 ? -8.694 -11.248 4.755 1.00 90.88 74 SER A N 1
ATOM 612 C CA . SER A 1 74 ? -8.068 -10.259 3.868 1.00 90.88 74 SER A CA 1
ATOM 613 C C . SER A 1 74 ? -7.165 -10.930 2.836 1.00 90.88 74 SER A C 1
ATOM 615 O O . SER A 1 74 ? -7.311 -10.700 1.636 1.00 90.88 74 SER A O 1
ATOM 617 N N . ALA A 1 75 ? -6.308 -11.857 3.274 1.00 92.56 75 ALA A N 1
ATOM 618 C CA . ALA A 1 75 ? -5.464 -12.625 2.366 1.00 92.56 75 ALA A 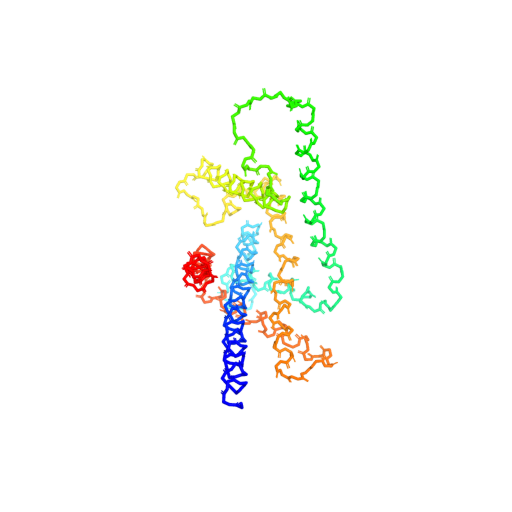CA 1
ATOM 619 C C . ALA A 1 75 ? -6.292 -13.422 1.346 1.00 92.56 75 ALA A C 1
ATOM 621 O O . ALA A 1 75 ? -5.957 -13.437 0.164 1.00 92.56 75 ALA A O 1
ATOM 622 N N . LEU A 1 76 ? -7.402 -14.039 1.761 1.00 90.81 76 LEU A N 1
ATOM 623 C CA . LEU A 1 76 ? -8.288 -14.777 0.859 1.00 90.81 76 LEU A CA 1
ATOM 624 C C . LEU A 1 76 ? -8.989 -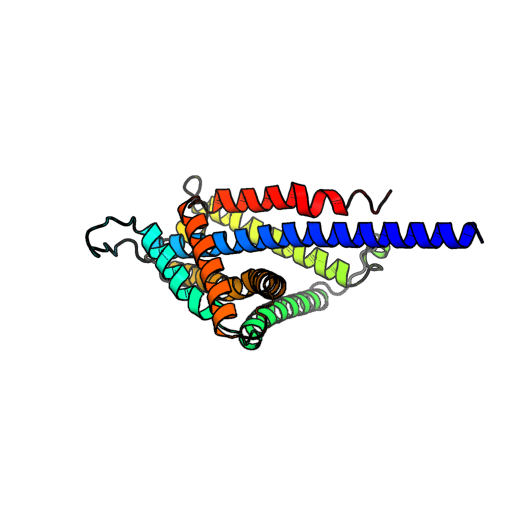13.866 -0.163 1.00 90.81 76 LEU A C 1
ATOM 626 O O . LEU A 1 76 ? -9.171 -14.275 -1.308 1.00 90.81 76 LEU A O 1
ATOM 630 N N . ILE A 1 77 ? -9.352 -12.641 0.225 1.00 89.38 77 ILE A N 1
ATOM 631 C CA . ILE A 1 77 ? -9.956 -11.631 -0.663 1.00 89.38 77 ILE A CA 1
ATOM 632 C C . ILE A 1 77 ? -8.936 -11.121 -1.689 1.00 89.38 77 ILE A C 1
ATOM 634 O O . ILE A 1 77 ? -9.271 -10.939 -2.860 1.00 89.38 77 ILE A O 1
ATOM 638 N N . VAL A 1 78 ? -7.685 -10.928 -1.272 1.00 89.88 78 VAL A N 1
ATOM 639 C CA . VAL A 1 78 ? -6.582 -10.480 -2.135 1.00 89.88 78 VAL A CA 1
ATOM 640 C C . VAL A 1 78 ? -6.073 -11.600 -3.045 1.00 89.88 78 VAL A C 1
ATOM 642 O O . VAL A 1 78 ? -5.670 -11.355 -4.178 1.00 89.88 78 VAL A O 1
ATOM 645 N N . LEU A 1 79 ? -6.119 -12.855 -2.607 1.00 89.12 79 LEU A N 1
ATOM 646 C CA . LEU A 1 79 ? -5.653 -14.014 -3.370 1.00 89.12 79 LEU A CA 1
ATOM 647 C C . LEU A 1 79 ? -6.125 -14.045 -4.843 1.00 89.12 79 LEU A C 1
ATOM 649 O O . LEU A 1 79 ? -5.263 -14.168 -5.720 1.00 89.12 79 LEU A O 1
ATOM 653 N N . PRO A 1 80 ? -7.425 -13.892 -5.176 1.00 86.00 80 PRO A N 1
ATOM 654 C CA . PRO A 1 80 ? -7.873 -13.874 -6.567 1.00 86.00 80 PRO A CA 1
ATOM 655 C C . PRO A 1 80 ? -7.305 -12.696 -7.364 1.00 86.00 80 PRO A C 1
ATOM 657 O O . PRO A 1 80 ? -7.065 -12.857 -8.562 1.00 86.00 80 PRO A O 1
ATOM 660 N N . THR A 1 81 ? -7.039 -11.544 -6.733 1.00 84.19 81 THR A N 1
ATOM 661 C CA . THR A 1 81 ? -6.449 -10.385 -7.425 1.00 84.19 81 THR A CA 1
ATOM 662 C C . THR A 1 81 ? -5.011 -10.671 -7.844 1.00 84.19 81 THR A C 1
ATOM 664 O O . THR A 1 81 ? -4.588 -10.241 -8.915 1.00 84.19 81 THR A O 1
ATOM 667 N N . THR A 1 82 ? -4.288 -11.498 -7.081 1.00 83.94 82 THR A N 1
ATOM 668 C CA . THR A 1 82 ? -2.934 -11.930 -7.449 1.00 83.94 82 THR A CA 1
ATOM 669 C C . THR A 1 82 ? -2.920 -12.810 -8.703 1.00 83.94 82 THR A C 1
ATOM 671 O O . THR A 1 82 ? -1.993 -12.735 -9.501 1.00 83.94 82 THR A O 1
ATOM 674 N N . TRP A 1 83 ? -3.950 -13.625 -8.944 1.00 82.81 83 TRP A N 1
ATOM 675 C CA . TRP A 1 83 ? -3.984 -14.546 -10.091 1.00 82.81 83 TRP A CA 1
ATOM 676 C C . TRP A 1 83 ? -4.340 -13.878 -11.421 1.00 82.81 83 TRP A C 1
ATOM 678 O O . TRP A 1 83 ? -4.242 -14.519 -12.477 1.00 82.81 83 TRP A O 1
ATOM 688 N N . LEU A 1 84 ? -4.751 -12.608 -11.391 1.00 71.69 84 LEU A N 1
ATOM 689 C CA . LEU A 1 84 ? -5.070 -11.842 -12.587 1.00 71.69 84 LEU A CA 1
ATOM 690 C C . LEU A 1 84 ? -3.785 -11.567 -13.375 1.00 71.69 84 LEU A C 1
ATOM 692 O O . LEU A 1 84 ? -2.986 -10.698 -13.048 1.00 71.69 84 LEU A O 1
ATOM 696 N N . ARG A 1 85 ? -3.596 -12.335 -14.451 1.00 61.28 85 ARG A N 1
ATOM 697 C CA . ARG A 1 85 ? -2.509 -12.127 -15.422 1.00 61.28 85 ARG A CA 1
ATOM 698 C C . ARG A 1 85 ? -2.752 -10.933 -16.339 1.00 61.28 85 ARG A C 1
ATOM 700 O O . ARG A 1 85 ? -1.797 -10.367 -16.858 1.00 61.28 85 ARG A O 1
ATOM 707 N N . ASN A 1 86 ? -4.016 -10.553 -16.514 1.00 61.50 86 ASN A N 1
ATOM 708 C CA . ASN A 1 86 ? -4.396 -9.387 -17.297 1.00 61.50 86 ASN A CA 1
ATOM 709 C C . ASN A 1 86 ? -4.294 -8.160 -16.394 1.00 61.50 86 ASN A C 1
ATOM 711 O O . ASN A 1 86 ? -5.281 -7.714 -15.806 1.00 61.50 86 ASN A O 1
ATOM 715 N N . LEU A 1 87 ? -3.068 -7.652 -16.266 1.00 61.12 87 LEU A N 1
ATOM 716 C CA . LEU A 1 87 ? -2.770 -6.430 -15.527 1.00 61.12 87 LEU A CA 1
ATOM 717 C C . LEU A 1 87 ? -3.494 -5.220 -16.119 1.00 61.12 87 LEU A C 1
ATOM 719 O O . LEU A 1 87 ? -3.649 -4.245 -15.405 1.00 61.12 87 LEU A O 1
ATOM 723 N N . ASP A 1 88 ? -3.995 -5.294 -17.354 1.00 62.53 88 ASP A N 1
ATOM 724 C CA . ASP A 1 88 ? -4.698 -4.206 -18.040 1.00 62.53 88 ASP A CA 1
ATOM 725 C C . ASP A 1 88 ? -5.856 -3.630 -17.209 1.00 62.53 88 ASP A C 1
ATOM 727 O O . ASP A 1 88 ? -5.964 -2.418 -17.059 1.00 62.53 88 ASP A O 1
ATOM 731 N N . GLY A 1 89 ? -6.675 -4.479 -16.574 1.00 60.31 89 GLY A N 1
ATOM 732 C CA . GLY A 1 89 ? -7.787 -4.029 -15.724 1.00 60.31 89 GLY A CA 1
ATOM 733 C C . GLY A 1 89 ? -7.335 -3.289 -14.458 1.00 60.31 89 GLY A C 1
ATOM 734 O O . GLY A 1 89 ? -7.925 -2.279 -14.080 1.00 60.31 89 GLY A O 1
ATOM 735 N N . LEU A 1 90 ? -6.251 -3.747 -13.825 1.00 61.16 90 LEU A N 1
ATOM 736 C CA . LEU A 1 90 ? -5.649 -3.070 -12.668 1.00 61.16 90 LEU A CA 1
ATOM 737 C C . LEU A 1 90 ? -4.817 -1.850 -13.094 1.00 61.16 90 LEU A C 1
ATOM 739 O O . LEU A 1 90 ? -4.711 -0.875 -12.350 1.00 61.16 90 LEU A O 1
ATOM 743 N N . ALA A 1 91 ? -4.272 -1.870 -14.307 1.00 61.03 91 ALA A N 1
ATOM 744 C CA . ALA A 1 91 ? -3.573 -0.761 -14.924 1.00 61.03 91 ALA A CA 1
ATOM 745 C C . ALA A 1 91 ? -4.539 0.388 -15.218 1.00 61.03 91 ALA A C 1
ATOM 747 O O . ALA A 1 91 ? -4.143 1.526 -15.017 1.00 61.03 91 ALA A O 1
ATOM 748 N N . TYR A 1 92 ? -5.808 0.133 -15.567 1.00 63.09 92 TYR A N 1
ATOM 749 C CA . TYR A 1 92 ? -6.840 1.180 -15.634 1.00 63.09 92 TYR A CA 1
ATOM 750 C C . TYR A 1 92 ? -7.101 1.840 -14.271 1.00 63.09 92 TYR A C 1
ATOM 752 O O . TYR A 1 92 ? -7.250 3.058 -14.205 1.00 63.09 92 TYR A O 1
ATOM 760 N N . ILE A 1 93 ? -7.093 1.074 -13.174 1.00 65.19 93 ILE A N 1
ATOM 761 C CA . ILE A 1 93 ? -7.225 1.620 -11.809 1.00 65.19 93 ILE A CA 1
ATOM 762 C C . ILE A 1 93 ? -5.995 2.475 -11.453 1.00 65.19 93 ILE A C 1
ATOM 764 O O . ILE A 1 93 ? -6.134 3.576 -10.921 1.00 65.19 93 ILE A O 1
ATOM 768 N N . SER A 1 94 ? -4.789 2.026 -11.818 1.00 64.88 94 SER A N 1
ATOM 769 C CA . SER A 1 94 ? -3.557 2.819 -11.678 1.00 64.88 94 SER A CA 1
ATOM 770 C C . SER A 1 94 ? -3.552 4.064 -12.577 1.00 64.88 94 SER A C 1
ATOM 772 O O . SER A 1 94 ? -3.137 5.139 -12.143 1.00 64.88 94 SER A O 1
ATOM 774 N N . ALA A 1 95 ? -4.044 3.950 -13.811 1.00 62.62 95 ALA A N 1
ATOM 775 C CA . ALA A 1 95 ? -4.207 5.054 -14.750 1.00 62.62 95 ALA A CA 1
ATOM 776 C C . ALA A 1 95 ? -5.230 6.070 -14.229 1.00 62.62 95 ALA A C 1
ATOM 778 O O . ALA A 1 95 ? -5.035 7.264 -14.417 1.00 62.62 95 ALA A O 1
ATOM 779 N N . GLY A 1 96 ? -6.252 5.639 -13.484 1.00 67.06 96 GLY A N 1
ATOM 780 C CA . GLY A 1 96 ? -7.149 6.530 -12.744 1.00 67.06 96 GLY A CA 1
ATOM 781 C C . GLY A 1 96 ? -6.409 7.419 -11.737 1.00 67.06 96 GLY A C 1
ATOM 782 O O . GLY A 1 96 ? -6.705 8.607 -11.635 1.00 67.06 96 GLY A O 1
ATOM 783 N N . GLY A 1 97 ? -5.383 6.891 -11.062 1.00 62.62 97 GLY A N 1
ATOM 784 C CA . GLY A 1 97 ? -4.486 7.688 -10.214 1.00 62.62 97 GLY A CA 1
ATOM 785 C C . GLY A 1 97 ? -3.689 8.735 -11.003 1.00 62.62 97 GLY A C 1
ATOM 786 O O . GLY A 1 97 ? -3.533 9.868 -10.549 1.00 62.62 97 GLY A O 1
ATOM 787 N N . VAL A 1 98 ? -3.256 8.394 -12.221 1.00 65.44 98 VAL A N 1
ATOM 788 C CA . VAL A 1 98 ? -2.618 9.345 -13.147 1.00 65.44 98 VAL A CA 1
ATOM 789 C C . VAL A 1 98 ? -3.620 10.411 -13.596 1.00 65.44 98 VAL A C 1
ATOM 791 O O . VAL A 1 98 ? -3.306 11.596 -13.549 1.00 65.44 98 VAL A O 1
ATOM 794 N N . VAL A 1 99 ? -4.854 10.038 -13.938 1.00 67.88 99 VAL A N 1
ATOM 795 C CA . VAL A 1 99 ? -5.919 10.989 -14.291 1.00 67.88 99 VAL A CA 1
ATOM 796 C C . VAL A 1 99 ? -6.211 11.939 -13.129 1.00 67.88 99 VAL A C 1
ATOM 798 O O . VAL A 1 99 ? -6.294 13.141 -13.350 1.00 67.88 99 VAL A O 1
ATOM 801 N N . ALA A 1 100 ? -6.271 11.451 -11.887 1.00 64.19 100 ALA A N 1
ATOM 802 C CA . ALA A 1 100 ? -6.417 12.305 -10.709 1.00 64.19 100 ALA A CA 1
ATOM 803 C C . ALA A 1 100 ? -5.248 13.297 -10.567 1.00 64.19 100 ALA A C 1
ATOM 805 O O . ALA A 1 100 ? -5.468 14.477 -10.298 1.00 64.19 100 ALA A O 1
ATOM 806 N N . SER A 1 101 ? -4.011 12.856 -10.824 1.00 67.25 101 SER A N 1
ATOM 807 C CA . SER A 1 101 ? -2.845 13.749 -10.822 1.00 67.25 101 SER A CA 1
ATOM 808 C C . SER A 1 101 ? -2.877 14.787 -11.956 1.00 67.25 101 SER A C 1
ATOM 810 O O . SER A 1 101 ? -2.514 15.941 -11.739 1.00 67.25 101 SER A O 1
ATOM 812 N N . VAL A 1 102 ? -3.394 14.427 -13.136 1.00 70.19 102 VAL A N 1
ATOM 813 C CA . VAL A 1 102 ? -3.582 15.344 -14.273 1.00 70.19 102 VAL A CA 1
ATOM 814 C C . VAL A 1 102 ? -4.682 16.361 -13.981 1.00 70.19 102 VAL A C 1
ATOM 816 O O . VAL A 1 102 ? -4.497 17.548 -14.229 1.00 70.19 102 VAL A O 1
ATOM 819 N N . VAL A 1 103 ? -5.800 15.934 -13.393 1.00 74.94 103 VAL A N 1
ATOM 820 C CA . VAL A 1 103 ? -6.889 16.831 -12.978 1.00 74.94 103 VAL A CA 1
ATOM 821 C C . VAL A 1 103 ? -6.394 17.836 -11.937 1.00 74.94 103 VAL A C 1
ATOM 823 O O . VAL A 1 103 ? -6.735 19.015 -12.027 1.00 74.94 103 VAL A O 1
ATOM 826 N N . LEU A 1 104 ? -5.536 17.416 -11.001 1.00 66.88 104 LEU A N 1
ATOM 827 C CA . LEU A 1 104 ? -4.885 18.325 -10.053 1.00 66.88 104 LEU A CA 1
ATOM 828 C C . LEU A 1 104 ? -3.974 19.338 -10.757 1.00 66.88 104 LEU A C 1
ATOM 830 O O . LEU A 1 104 ? -4.060 20.527 -10.464 1.00 66.88 104 LEU A O 1
ATOM 834 N N . LEU A 1 105 ? -3.155 18.906 -11.720 1.00 65.31 105 LEU A N 1
ATOM 835 C CA . LEU A 1 105 ? -2.321 19.813 -12.517 1.00 65.31 105 LEU A CA 1
ATOM 836 C C . LEU A 1 105 ? -3.163 20.830 -13.298 1.00 65.31 105 LEU A C 1
ATOM 838 O O . LEU A 1 105 ? -2.878 22.024 -13.248 1.00 65.31 105 LEU A O 1
ATOM 842 N N . CYS A 1 106 ? -4.230 20.387 -13.965 1.00 68.12 106 CYS A N 1
ATOM 843 C CA . CYS A 1 106 ? -5.142 21.273 -14.690 1.00 68.12 106 CYS A CA 1
ATOM 844 C C . CYS A 1 106 ? -5.844 22.264 -13.753 1.00 68.12 106 CYS A C 1
ATOM 846 O O . CYS A 1 106 ? -5.985 23.434 -14.099 1.00 68.12 106 CYS A O 1
ATOM 848 N N . SER A 1 107 ? -6.231 21.819 -12.556 1.00 67.31 107 SER A N 1
ATOM 849 C CA . SER A 1 107 ? -6.842 22.678 -11.537 1.00 67.31 107 SER A CA 1
ATOM 850 C C . SER A 1 107 ? -5.862 23.739 -11.025 1.00 67.31 107 SER A C 1
ATOM 852 O O . SER A 1 107 ? -6.249 24.888 -10.842 1.00 67.31 107 SER A O 1
ATOM 854 N N . LEU A 1 108 ? -4.580 23.397 -10.857 1.00 63.47 108 LEU A N 1
ATOM 855 C CA . LEU A 1 108 ? -3.537 24.346 -10.448 1.00 63.47 108 LEU A CA 1
ATOM 856 C C . LEU A 1 108 ? -3.227 25.381 -11.532 1.00 63.47 108 LEU A C 1
ATOM 858 O O . LEU A 1 108 ? -3.062 26.558 -11.220 1.00 63.47 108 LEU A O 1
ATOM 862 N N . ILE A 1 109 ? -3.189 24.962 -12.799 1.00 66.88 109 ILE A N 1
ATOM 863 C CA . ILE A 1 109 ? -3.038 25.877 -13.938 1.00 66.88 109 ILE A CA 1
ATOM 864 C C . ILE A 1 109 ? -4.235 26.830 -14.003 1.00 66.88 109 ILE A C 1
ATOM 866 O O . ILE A 1 109 ? -4.052 28.029 -14.183 1.00 66.88 109 ILE A O 1
ATOM 870 N N . TRP A 1 110 ? -5.451 26.311 -13.815 1.00 67.12 110 TRP A N 1
ATOM 871 C CA . TRP A 1 110 ? -6.670 27.115 -13.810 1.00 67.12 110 TRP A CA 1
ATOM 872 C C . TRP A 1 110 ? -6.651 28.174 -12.706 1.00 67.12 110 TRP A C 1
ATOM 874 O O . TRP A 1 110 ? -6.807 29.352 -13.007 1.00 67.12 110 TRP A O 1
ATOM 884 N N . ILE A 1 111 ? -6.357 27.781 -11.461 1.00 64.62 111 ILE A N 1
ATOM 885 C CA . ILE A 1 111 ? -6.200 28.708 -10.325 1.00 64.62 111 ILE A CA 1
ATOM 886 C C . ILE A 1 111 ? -5.130 29.767 -10.631 1.00 64.62 111 ILE A C 1
ATOM 888 O O . ILE A 1 111 ? -5.353 30.958 -10.404 1.00 64.62 111 ILE A O 1
ATOM 892 N N . GLY A 1 112 ? -3.999 29.346 -11.209 1.00 55.34 112 GLY A N 1
ATOM 893 C CA . GLY A 1 112 ? -2.915 30.237 -11.615 1.00 55.34 112 GLY A CA 1
ATOM 894 C C . GLY A 1 112 ? -3.318 31.262 -12.680 1.00 55.34 112 GLY A C 1
ATOM 895 O O . GLY A 1 112 ? -2.795 32.369 -12.681 1.00 55.34 112 GLY A O 1
ATOM 896 N N . VAL A 1 113 ? -4.264 30.934 -13.563 1.00 67.19 113 VAL A N 1
ATOM 897 C CA . VAL A 1 113 ? -4.753 31.834 -14.622 1.00 67.19 113 VAL A CA 1
ATOM 898 C C . VAL A 1 113 ? -5.889 32.736 -14.134 1.00 67.19 113 VAL A C 1
ATOM 900 O O . VAL A 1 113 ? -5.933 33.907 -14.511 1.00 67.19 113 VAL A O 1
ATOM 903 N N . THR A 1 114 ? -6.816 32.216 -13.324 1.00 61.50 114 THR A N 1
ATOM 904 C CA . THR A 1 114 ? -8.060 32.924 -12.980 1.00 61.50 114 THR A CA 1
ATOM 905 C C . THR A 1 114 ? -7.974 33.754 -11.705 1.00 61.50 114 THR A C 1
ATOM 907 O O . THR A 1 114 ? -8.616 34.799 -11.643 1.00 61.50 114 THR A O 1
ATOM 910 N N . GLU A 1 115 ? -7.205 33.324 -10.697 1.00 55.06 115 GLU A N 1
ATOM 911 C CA . GLU A 1 115 ? -7.168 33.992 -9.381 1.00 55.06 115 GLU A CA 1
ATOM 912 C C . GLU A 1 115 ? -5.851 34.724 -9.100 1.00 55.06 115 GLU A C 1
ATOM 914 O O . GLU A 1 115 ? -5.838 35.740 -8.406 1.00 55.06 115 GLU A O 1
ATOM 919 N N . THR A 1 116 ? -4.752 34.288 -9.715 1.00 46.56 116 THR A N 1
ATOM 920 C CA . THR A 1 116 ? -3.469 35.000 -9.695 1.00 46.56 116 THR A CA 1
ATOM 921 C C . THR A 1 116 ? -3.021 35.301 -11.116 1.00 46.56 116 THR A C 1
ATOM 923 O O . THR A 1 116 ? -1.967 34.837 -11.539 1.00 46.56 116 THR A O 1
ATOM 926 N N . GLY A 1 117 ? -3.812 36.069 -11.876 1.00 45.84 117 GLY A N 1
ATOM 927 C CA . GLY A 1 117 ? -3.335 36.606 -13.153 1.00 45.84 117 GLY A CA 1
ATOM 928 C C . GLY A 1 117 ? -1.929 37.161 -12.942 1.00 45.84 117 GLY A C 1
ATOM 929 O O . GLY A 1 117 ? -1.764 37.963 -12.024 1.00 45.84 117 GLY A O 1
ATOM 930 N N . PHE A 1 118 ? -0.949 36.641 -13.695 1.00 44.84 118 PHE A N 1
ATOM 931 C CA . PHE A 1 118 ? 0.487 36.905 -13.568 1.00 44.84 118 PHE A CA 1
ATOM 932 C C . PHE A 1 118 ? 0.757 38.401 -13.368 1.00 44.84 118 PHE A C 1
ATOM 934 O O . PHE A 1 118 ? 0.991 39.149 -14.313 1.00 44.84 118 PHE A O 1
ATOM 941 N N . LYS A 1 119 ? 0.693 38.858 -12.119 1.00 44.69 119 LYS A N 1
ATOM 942 C CA . LYS A 1 119 ? 1.189 40.158 -11.719 1.00 44.69 119 LYS A CA 1
ATOM 943 C C . LYS A 1 119 ? 2.645 39.913 -11.425 1.00 44.69 119 LYS A C 1
ATOM 945 O O . LYS A 1 119 ? 2.970 39.294 -10.413 1.00 44.69 119 LYS A O 1
ATOM 950 N N . GLU A 1 120 ? 3.481 40.357 -12.359 1.00 51.47 120 GLU A N 1
ATOM 951 C CA . GLU A 1 120 ? 4.911 40.536 -12.159 1.00 51.47 120 GLU A CA 1
ATOM 952 C C . GLU A 1 120 ? 5.144 41.126 -10.770 1.00 51.47 120 GLU A C 1
ATOM 954 O O . GLU A 1 120 ? 4.861 42.293 -10.494 1.00 51.47 120 GLU A O 1
ATOM 959 N N . LYS A 1 121 ? 5.633 40.276 -9.873 1.00 38.19 121 LYS A N 1
ATOM 960 C CA . LYS A 1 121 ? 6.403 40.717 -8.730 1.00 38.19 121 LYS A CA 1
ATOM 961 C C . LYS A 1 121 ? 7.796 40.164 -8.956 1.00 38.19 121 LYS A C 1
ATOM 963 O O . LYS A 1 121 ? 8.035 38.963 -8.851 1.00 38.19 121 LYS A O 1
ATOM 968 N N . GLU A 1 122 ? 8.647 41.074 -9.402 1.00 47.09 122 GLU A N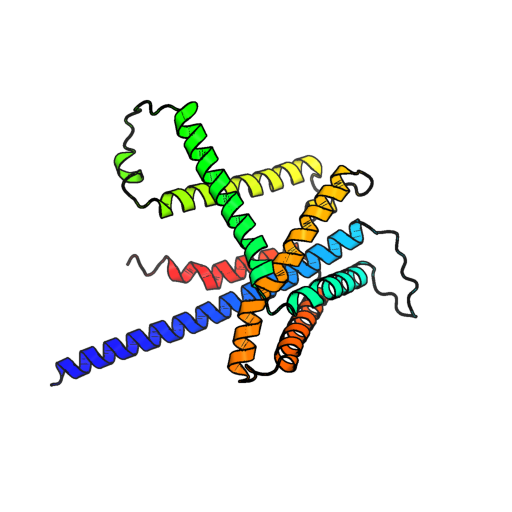 1
ATOM 969 C CA . GLU A 1 122 ? 10.033 40.888 -9.803 1.00 47.09 122 GLU A CA 1
ATOM 970 C C . GLU A 1 122 ? 10.890 40.549 -8.569 1.00 47.09 122 GLU A C 1
ATOM 972 O O . GLU A 1 122 ? 11.609 41.377 -8.027 1.00 47.09 122 GLU A O 1
ATOM 977 N N . GLU A 1 123 ? 10.756 39.324 -8.066 1.00 48.28 123 GLU A N 1
ATOM 978 C CA . GLU A 1 123 ? 11.709 38.719 -7.132 1.00 48.28 123 GLU A CA 1
ATOM 979 C C . GLU A 1 123 ? 12.300 37.479 -7.788 1.00 48.28 123 GLU A C 1
ATOM 981 O O . GLU A 1 123 ? 11.763 36.394 -7.641 1.00 48.28 123 GLU A O 1
ATOM 986 N N . ASP A 1 124 ? 13.354 37.676 -8.579 1.00 45.78 124 ASP A N 1
ATOM 987 C CA . ASP A 1 124 ? 14.301 36.685 -9.120 1.00 45.78 124 ASP A CA 1
ATOM 988 C C . ASP A 1 124 ? 13.807 35.221 -9.278 1.00 45.78 124 ASP A C 1
ATOM 990 O O . ASP A 1 124 ? 14.472 34.244 -8.931 1.00 45.78 124 ASP A O 1
ATOM 994 N N . TRP A 1 125 ? 12.613 35.054 -9.853 1.00 50.62 125 TRP A N 1
ATOM 995 C CA . TRP A 1 125 ? 12.033 33.765 -10.251 1.00 50.62 125 TRP A CA 1
ATOM 996 C C . TRP A 1 125 ? 12.691 33.212 -11.527 1.00 50.62 125 TRP A C 1
ATOM 998 O O . TRP A 1 125 ? 12.446 32.067 -11.918 1.00 50.62 125 TRP A O 1
ATOM 1008 N N . SER A 1 126 ? 13.566 34.004 -12.152 1.00 46.66 126 SER A N 1
ATOM 1009 C CA . SER A 1 126 ? 14.353 33.705 -13.352 1.00 46.66 126 SER A CA 1
ATOM 1010 C C . SER A 1 126 ? 15.170 32.421 -13.221 1.00 46.66 126 SER A C 1
ATOM 1012 O O . SER A 1 126 ? 15.303 31.667 -14.183 1.00 46.66 126 SER A O 1
ATOM 1014 N N . ILE A 1 127 ? 15.675 32.131 -12.020 1.00 44.53 127 ILE A N 1
ATOM 1015 C CA . ILE A 1 127 ? 16.488 30.937 -11.748 1.00 44.53 127 ILE A CA 1
ATOM 1016 C C . ILE A 1 127 ? 15.613 29.682 -11.559 1.00 44.53 127 ILE A C 1
ATOM 1018 O O . ILE A 1 127 ? 16.054 28.566 -11.835 1.00 44.53 127 ILE A O 1
ATOM 1022 N N . LEU A 1 128 ? 14.352 29.836 -11.142 1.00 45.62 128 LEU A N 1
ATOM 1023 C CA . LEU A 1 128 ? 13.461 28.715 -10.817 1.00 45.62 128 LEU A CA 1
ATOM 1024 C C . LEU A 1 128 ? 12.588 28.250 -11.991 1.00 45.62 128 LEU A C 1
ATOM 1026 O O . LEU A 1 128 ? 12.215 27.076 -12.031 1.00 45.62 128 LEU A O 1
ATOM 1030 N N . VAL A 1 129 ? 12.277 29.133 -12.944 1.00 49.72 129 VAL A N 1
ATOM 1031 C CA . VAL A 1 129 ? 11.368 28.842 -14.073 1.00 49.72 129 VAL A CA 1
ATOM 1032 C C . VAL A 1 129 ? 12.092 28.228 -15.282 1.00 49.72 129 VAL A C 1
ATOM 1034 O O . VAL A 1 129 ? 11.470 27.530 -16.077 1.00 49.72 129 VAL A O 1
ATOM 1037 N N . VAL A 1 130 ? 13.414 28.393 -15.394 1.00 52.06 130 VAL A N 1
ATOM 1038 C CA . VAL A 1 130 ? 14.216 27.844 -16.510 1.00 52.06 130 VAL A CA 1
ATOM 1039 C C . VAL A 1 130 ? 14.480 26.329 -16.382 1.00 52.06 130 VAL A C 1
ATOM 1041 O O . VAL A 1 130 ? 14.974 25.709 -17.319 1.00 52.06 130 VAL A O 1
ATOM 1044 N N . THR A 1 131 ? 14.111 25.685 -15.268 1.00 46.22 131 THR A N 1
ATOM 1045 C CA . THR A 1 131 ? 14.340 24.240 -15.068 1.00 46.22 131 THR A CA 1
ATOM 1046 C C . THR A 1 131 ? 13.072 23.409 -15.300 1.00 46.22 131 THR A C 1
ATOM 1048 O O . THR A 1 131 ? 12.110 23.509 -14.543 1.00 46.22 131 THR A O 1
ATOM 1051 N N . ASP A 1 132 ? 13.099 22.602 -16.368 1.00 57.00 132 ASP A N 1
ATOM 1052 C CA . ASP A 1 132 ? 12.263 21.445 -16.732 1.00 57.00 132 ASP A CA 1
ATOM 1053 C C . ASP A 1 132 ? 10.931 21.251 -15.980 1.00 57.00 132 ASP A C 1
ATOM 1055 O O . ASP A 1 132 ? 10.902 20.951 -14.786 1.00 57.00 132 ASP A O 1
ATOM 1059 N N . GLY A 1 133 ? 9.803 21.264 -16.706 1.00 55.12 133 GLY A N 1
ATOM 1060 C CA . GLY A 1 133 ? 8.452 21.050 -16.154 1.00 55.12 133 GLY A CA 1
ATOM 1061 C C . GLY A 1 133 ? 8.289 19.791 -15.282 1.00 55.12 133 GLY A C 1
ATOM 1062 O O . GLY A 1 133 ? 7.446 19.769 -14.388 1.00 55.12 133 GLY A O 1
ATOM 1063 N N . PHE A 1 134 ? 9.144 18.778 -15.455 1.00 58.25 134 PHE A N 1
ATOM 1064 C CA . PHE A 1 134 ? 9.224 17.617 -14.564 1.00 58.25 134 PHE A CA 1
ATOM 1065 C C . PHE A 1 134 ? 9.600 17.991 -13.117 1.00 58.25 134 PHE A C 1
ATOM 1067 O O . PHE A 1 134 ? 8.976 17.510 -12.171 1.00 58.25 134 PHE A O 1
ATOM 1074 N N . GLY A 1 135 ? 10.570 18.890 -12.930 1.00 60.44 135 GLY A N 1
ATOM 1075 C CA . GLY A 1 135 ? 11.011 19.346 -11.612 1.00 60.44 135 GLY A CA 1
ATOM 1076 C C . GLY A 1 135 ? 9.935 20.147 -10.877 1.00 60.44 135 GLY A C 1
ATOM 1077 O O . GLY A 1 135 ? 9.753 19.974 -9.672 1.00 60.44 135 GLY A O 1
ATOM 1078 N N . LEU A 1 136 ? 9.169 20.973 -11.597 1.00 65.00 136 LEU A N 1
ATOM 1079 C CA . LEU A 1 136 ? 8.032 21.704 -11.032 1.00 65.00 136 LEU A CA 1
ATOM 1080 C C . LEU A 1 136 ? 6.931 20.748 -10.550 1.00 65.00 136 LEU A C 1
ATOM 1082 O O . LEU A 1 136 ? 6.497 20.847 -9.403 1.00 65.00 136 LEU A O 1
ATOM 1086 N N . VAL A 1 137 ? 6.511 19.807 -11.402 1.00 67.00 137 VAL A N 1
ATOM 1087 C CA . VAL A 1 137 ? 5.480 18.809 -11.065 1.00 67.00 137 VAL A CA 1
ATOM 1088 C C . VAL A 1 137 ? 5.908 17.989 -9.850 1.00 67.00 137 VAL A C 1
ATOM 1090 O O . VAL A 1 137 ? 5.117 17.792 -8.927 1.00 67.00 137 VAL A O 1
ATOM 1093 N N . LEU A 1 138 ? 7.175 17.575 -9.803 1.00 65.25 138 LEU A N 1
ATOM 1094 C CA . LEU A 1 138 ? 7.733 16.835 -8.680 1.00 65.25 138 LEU A CA 1
ATOM 1095 C C . LEU A 1 138 ? 7.679 17.662 -7.385 1.00 65.25 138 LEU A C 1
ATOM 1097 O O . LEU A 1 138 ? 7.114 17.187 -6.401 1.00 65.25 138 LEU A O 1
ATOM 1101 N N . ARG A 1 139 ? 8.149 18.918 -7.391 1.00 67.12 139 ARG A N 1
ATOM 1102 C CA . ARG A 1 139 ? 8.078 19.819 -6.221 1.00 67.12 139 ARG A CA 1
ATOM 1103 C C . ARG A 1 139 ? 6.645 20.010 -5.719 1.00 67.12 139 ARG A C 1
ATOM 1105 O O . ARG A 1 139 ? 6.403 19.891 -4.521 1.00 67.12 139 ARG A O 1
ATOM 1112 N N . ILE A 1 140 ? 5.699 20.250 -6.626 1.00 73.12 140 ILE A N 1
ATOM 1113 C CA . ILE A 1 140 ? 4.278 20.410 -6.288 1.00 73.12 140 ILE A CA 1
ATOM 1114 C C . ILE A 1 140 ? 3.715 19.115 -5.691 1.00 73.12 140 ILE A C 1
ATOM 1116 O O . ILE A 1 140 ? 3.049 19.160 -4.660 1.00 73.12 140 ILE A O 1
ATOM 1120 N N . SER A 1 141 ? 4.007 17.955 -6.287 1.00 72.00 141 SER A N 1
ATOM 1121 C CA . SER A 1 141 ? 3.528 16.663 -5.779 1.00 72.00 141 SER A CA 1
ATOM 1122 C C . SER A 1 141 ? 4.078 16.352 -4.382 1.00 72.00 141 SER A C 1
ATOM 1124 O O . SER A 1 141 ? 3.322 15.938 -3.506 1.00 72.00 141 SER A O 1
ATOM 1126 N N . PHE A 1 142 ? 5.359 16.640 -4.130 1.00 76.88 142 PHE A N 1
ATOM 1127 C CA . PHE A 1 142 ? 5.967 16.496 -2.809 1.00 76.88 142 PHE A CA 1
ATOM 1128 C C . PHE A 1 142 ? 5.330 17.437 -1.786 1.00 76.88 142 PHE A C 1
ATOM 1130 O O . PHE A 1 142 ? 5.017 16.998 -0.677 1.00 76.88 142 PHE A O 1
ATOM 1137 N N . ALA A 1 143 ? 5.084 18.698 -2.153 1.00 78.56 143 ALA A N 1
ATOM 1138 C CA . ALA A 1 143 ? 4.420 19.660 -1.279 1.00 78.56 143 ALA A CA 1
ATOM 1139 C C . ALA A 1 143 ? 2.987 19.221 -0.936 1.00 78.56 143 ALA A C 1
ATOM 1141 O O . ALA A 1 143 ? 2.622 19.181 0.238 1.00 78.56 143 ALA A O 1
ATOM 1142 N N . LEU A 1 144 ? 2.198 18.811 -1.935 1.00 77.69 144 LEU A N 1
ATOM 1143 C CA . LEU A 1 144 ? 0.825 18.340 -1.740 1.00 77.69 144 LEU A CA 1
ATOM 1144 C C . LEU A 1 144 ? 0.759 17.061 -0.900 1.00 77.69 144 LEU A C 1
ATOM 1146 O O . LEU A 1 144 ? -0.090 16.959 -0.017 1.00 77.69 144 LEU A O 1
ATOM 1150 N N . CYS A 1 145 ? 1.639 16.089 -1.140 1.00 77.75 145 CYS A N 1
ATOM 1151 C CA . CYS A 1 145 ? 1.705 14.872 -0.330 1.00 77.75 145 CYS A CA 1
ATOM 1152 C C . CYS A 1 145 ? 2.065 15.197 1.122 1.00 77.75 145 CYS A C 1
ATOM 1154 O O . CYS A 1 145 ? 1.389 14.735 2.039 1.00 77.75 145 CYS A O 1
ATOM 1156 N N . THR A 1 146 ? 3.090 16.027 1.333 1.00 83.19 146 THR A N 1
ATOM 1157 C CA . THR A 1 146 ? 3.530 16.436 2.676 1.00 83.19 146 THR A CA 1
ATOM 1158 C C . THR A 1 146 ? 2.413 17.161 3.416 1.00 83.19 146 THR A C 1
ATOM 1160 O O . THR A 1 146 ? 2.147 16.855 4.575 1.00 83.19 146 THR A O 1
ATOM 1163 N N . PHE A 1 147 ? 1.709 18.067 2.736 1.00 84.00 147 PHE A N 1
ATOM 1164 C CA . PHE A 1 147 ? 0.563 18.761 3.305 1.00 84.00 147 PHE A CA 1
ATOM 1165 C C . PHE A 1 147 ? -0.576 17.800 3.661 1.00 84.00 147 PHE A C 1
ATOM 1167 O O . PHE A 1 147 ? -1.066 17.855 4.780 1.00 84.00 147 PHE A O 1
ATOM 1174 N N . ASN A 1 148 ? -0.977 16.892 2.765 1.00 78.31 148 ASN A N 1
ATOM 1175 C CA . ASN A 1 148 ? -2.073 15.953 3.036 1.00 78.31 148 ASN A CA 1
ATOM 1176 C C . ASN A 1 148 ? -1.753 14.997 4.191 1.00 78.31 148 ASN A C 1
ATOM 1178 O O . ASN A 1 148 ? -2.580 14.816 5.084 1.00 78.31 148 ASN A O 1
ATOM 1182 N N . TYR A 1 149 ? -0.556 14.407 4.206 1.00 82.75 149 TYR A N 1
ATOM 1183 C CA . TYR A 1 149 ? -0.145 13.523 5.297 1.00 82.75 149 TYR A CA 1
ATOM 1184 C C . TYR A 1 149 ? 0.051 14.289 6.607 1.00 82.75 149 TYR A C 1
ATOM 1186 O O . TYR A 1 149 ? -0.372 13.808 7.656 1.00 82.75 149 TYR A O 1
ATOM 1194 N N . GLY A 1 150 ? 0.616 15.499 6.553 1.00 83.50 150 GLY A N 1
ATOM 1195 C CA . GLY A 1 150 ? 0.749 16.381 7.712 1.00 83.50 150 GLY A CA 1
ATOM 1196 C C . GLY A 1 150 ? -0.607 16.799 8.280 1.00 83.50 150 GLY A C 1
ATOM 1197 O O . GLY A 1 150 ? -0.833 16.678 9.479 1.0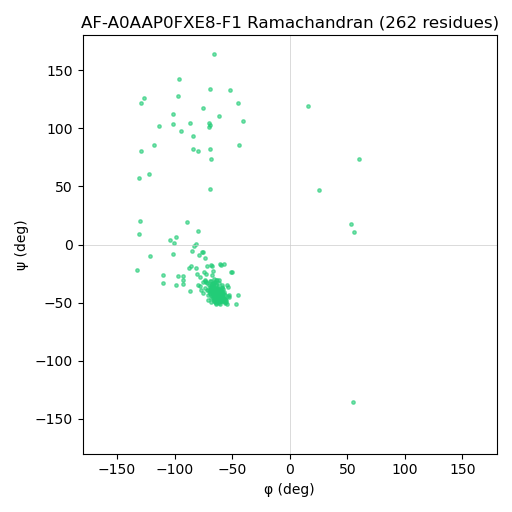0 83.50 150 GLY A O 1
ATOM 1198 N N . ALA A 1 151 ? -1.544 17.211 7.425 1.00 80.75 151 ALA A N 1
ATOM 1199 C CA . ALA A 1 151 ? -2.906 17.553 7.818 1.00 80.75 151 ALA A CA 1
ATOM 1200 C C . ALA A 1 151 ? -3.631 16.346 8.424 1.00 80.75 151 ALA A C 1
ATOM 1202 O O . ALA A 1 151 ? -4.259 16.483 9.468 1.00 80.75 151 ALA A O 1
ATOM 1203 N N . MET A 1 152 ? -3.505 15.157 7.829 1.00 82.69 152 MET A N 1
ATOM 1204 C CA . MET A 1 152 ? -4.092 13.931 8.375 1.00 82.69 152 MET A CA 1
ATOM 1205 C C . MET A 1 152 ? -3.492 13.555 9.738 1.00 82.69 152 MET A C 1
ATOM 1207 O O . MET A 1 152 ? -4.237 13.140 10.624 1.00 82.69 152 MET A O 1
ATOM 1211 N N . ALA A 1 153 ? -2.185 13.749 9.937 1.00 83.25 153 ALA A N 1
ATOM 1212 C CA . ALA A 1 153 ? -1.532 13.538 11.228 1.00 83.25 153 ALA A CA 1
ATOM 1213 C C . ALA A 1 153 ? -2.013 14.542 12.290 1.00 83.25 153 ALA A C 1
ATOM 1215 O O . ALA A 1 153 ? -2.399 14.135 13.385 1.00 83.25 153 ALA A O 1
ATOM 1216 N N . ILE A 1 154 ? -2.053 15.839 11.955 1.00 83.12 154 ILE A N 1
ATOM 1217 C CA . ILE A 1 154 ? -2.520 16.902 12.859 1.00 83.12 154 ILE A CA 1
ATOM 1218 C C . ILE A 1 154 ? -3.991 16.689 13.220 1.00 83.12 154 ILE A C 1
ATOM 1220 O O . ILE A 1 154 ? -4.336 16.694 14.396 1.00 83.12 154 ILE A O 1
ATOM 1224 N N . LEU A 1 155 ? -4.862 16.467 12.232 1.00 79.38 155 LEU A N 1
ATOM 1225 C CA . LEU A 1 155 ? -6.286 16.226 12.464 1.00 79.38 155 LEU A CA 1
ATOM 1226 C C . LEU A 1 155 ? -6.515 14.952 13.278 1.00 79.38 155 LEU A C 1
ATOM 1228 O O . LEU A 1 155 ? -7.317 14.976 14.205 1.00 79.38 155 LEU A O 1
ATOM 1232 N N . GLY A 1 156 ? -5.794 13.868 12.979 1.00 79.75 156 GLY A N 1
ATOM 1233 C CA . GLY A 1 156 ? -5.854 12.635 13.761 1.00 79.75 156 GLY A CA 1
ATOM 1234 C C . GLY A 1 156 ? -5.520 12.879 15.233 1.00 79.75 156 GLY A C 1
ATOM 1235 O O . GLY A 1 156 ? -6.301 12.496 16.102 1.00 79.75 156 GLY A O 1
ATOM 1236 N N . TYR A 1 157 ? -4.418 13.580 15.514 1.00 84.31 157 TYR A N 1
ATOM 1237 C CA . TYR A 1 157 ? -4.031 13.915 16.886 1.00 84.31 157 TYR A CA 1
ATOM 1238 C C . TYR A 1 157 ? -5.017 14.880 17.558 1.00 84.31 157 TYR A C 1
ATOM 1240 O O . TYR A 1 157 ? -5.370 14.686 18.712 1.00 84.31 157 TYR A O 1
ATOM 1248 N N . LEU A 1 158 ? -5.538 15.884 16.850 1.00 81.88 158 LEU A N 1
ATOM 1249 C CA . LEU A 1 158 ? -6.546 16.791 17.414 1.00 81.88 158 LEU A CA 1
ATOM 1250 C C . LEU A 1 158 ? -7.871 16.083 17.731 1.00 81.88 158 LEU A C 1
ATOM 1252 O O . LEU A 1 158 ? -8.555 16.466 18.676 1.00 81.88 158 LEU A O 1
ATOM 1256 N N . MET A 1 159 ? -8.253 15.077 16.942 1.00 80.88 159 MET A N 1
ATOM 1257 C CA . MET A 1 159 ? -9.503 14.336 17.127 1.00 80.88 159 MET A CA 1
ATOM 1258 C C . MET A 1 159 ? -9.423 13.279 18.230 1.00 80.88 159 MET A C 1
ATOM 1260 O O . MET A 1 159 ? -10.429 13.041 18.896 1.00 80.88 159 MET A O 1
ATOM 1264 N N . TYR A 1 160 ? -8.267 12.632 18.397 1.00 84.81 160 TYR A N 1
ATOM 1265 C CA . TYR A 1 160 ? -8.114 11.453 19.260 1.00 84.81 160 TYR A CA 1
ATOM 1266 C C . TYR A 1 160 ? -7.077 11.613 20.375 1.00 84.81 160 TYR A C 1
ATOM 1268 O O . TYR A 1 160 ? -7.022 10.779 21.272 1.00 84.81 160 TYR A O 1
ATOM 1276 N N . GLY A 1 161 ? -6.282 12.681 20.352 1.00 88.69 161 GLY A N 1
ATOM 1277 C CA . GLY A 1 161 ? -5.258 12.963 21.351 1.00 88.69 161 GLY A CA 1
ATOM 1278 C C . GLY A 1 161 ? -4.268 11.813 21.514 1.00 88.69 161 GLY A C 1
ATOM 1279 O O . GLY A 1 161 ? -3.811 11.214 20.538 1.00 88.69 161 GLY A O 1
ATOM 1280 N N . ASP A 1 162 ? -3.970 11.501 22.772 1.00 89.38 162 ASP A N 1
ATOM 1281 C CA . ASP A 1 162 ? -3.013 10.462 23.154 1.00 89.38 162 ASP A CA 1
ATOM 1282 C C . ASP A 1 162 ? -3.551 9.031 22.942 1.00 89.38 162 ASP A C 1
ATOM 1284 O O . ASP A 1 162 ? -2.773 8.078 22.953 1.00 89.38 162 ASP A O 1
ATOM 1288 N N . ASP A 1 163 ? -4.853 8.869 22.672 1.00 87.38 163 ASP A N 1
ATOM 1289 C CA . ASP A 1 163 ? -5.476 7.571 22.373 1.00 87.38 163 ASP A CA 1
ATOM 1290 C C . ASP A 1 163 ? -5.328 7.156 20.890 1.00 87.38 163 ASP A C 1
ATOM 1292 O O . ASP A 1 163 ? -5.775 6.074 20.490 1.00 87.38 163 ASP A O 1
ATOM 1296 N N . LEU A 1 164 ? -4.695 7.992 20.051 1.00 86.06 164 LEU A N 1
ATOM 1297 C CA . LEU A 1 164 ? -4.528 7.754 18.616 1.00 86.06 164 LEU A CA 1
ATOM 1298 C C . LEU A 1 164 ? -3.711 6.478 18.324 1.00 86.06 164 LEU A C 1
ATOM 1300 O O . LEU A 1 164 ? -2.493 6.426 18.481 1.00 86.06 164 LEU A O 1
ATOM 1304 N N . GLN A 1 165 ? -4.382 5.460 17.787 1.00 88.69 165 GLN A N 1
ATOM 1305 C CA . GLN A 1 165 ? 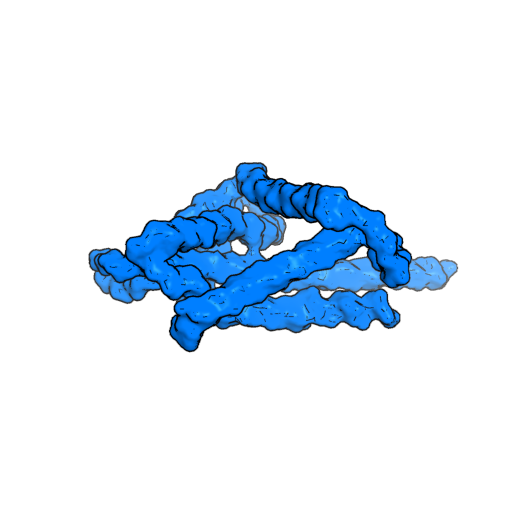-3.745 4.243 17.262 1.00 88.69 165 GLN A CA 1
ATOM 1306 C C . GLN A 1 165 ? -2.850 4.476 16.026 1.00 88.69 165 GLN A C 1
ATOM 1308 O O . GLN A 1 165 ? -2.985 5.464 15.307 1.00 88.69 165 GLN A O 1
ATOM 1313 N N . SER A 1 166 ? -2.000 3.486 15.705 1.00 89.44 166 SER A N 1
ATOM 1314 C CA . SER A 1 166 ? -1.068 3.511 14.552 1.00 89.44 166 SER A CA 1
ATOM 1315 C C . SER A 1 166 ? -1.717 3.728 13.175 1.00 89.44 166 SER A C 1
ATOM 1317 O O . SER A 1 166 ? -1.031 4.064 12.211 1.00 89.44 166 SER A O 1
ATOM 1319 N N . GLN A 1 167 ? -3.032 3.538 13.078 1.00 88.81 167 GLN A N 1
ATOM 1320 C CA . GLN A 1 167 ? -3.835 3.807 11.895 1.00 88.81 167 GLN A CA 1
ATOM 1321 C C . GLN A 1 167 ? -4.989 4.721 12.310 1.00 88.81 167 GLN A C 1
ATOM 1323 O O . GLN A 1 167 ? -5.765 4.384 13.206 1.00 88.81 167 GLN A O 1
ATOM 1328 N N . VAL A 1 168 ? -5.143 5.861 11.631 1.00 83.75 168 VAL A N 1
ATOM 1329 C CA . VAL A 1 168 ? -6.196 6.844 11.949 1.00 83.75 168 VAL A CA 1
ATOM 1330 C C . VAL A 1 168 ? -7.593 6.222 11.843 1.00 83.75 168 VAL A C 1
ATOM 1332 O O . VAL A 1 168 ? -8.471 6.523 12.647 1.00 83.75 168 VAL A O 1
ATOM 1335 N N . THR A 1 169 ? -7.787 5.298 10.899 1.00 84.38 169 THR A N 1
ATOM 1336 C CA . THR A 1 169 ? -9.069 4.625 10.665 1.00 84.38 169 THR A CA 1
ATOM 1337 C C . THR A 1 169 ? -9.515 3.718 11.808 1.00 84.38 169 THR A C 1
ATOM 1339 O O . THR A 1 169 ? -10.714 3.499 11.958 1.00 84.38 169 THR A O 1
ATOM 1342 N N . LEU A 1 170 ? -8.596 3.239 12.651 1.00 85.94 170 LEU A N 1
ATOM 1343 C CA . LEU A 1 170 ? -8.946 2.401 13.800 1.00 85.94 170 LEU A CA 1
ATOM 1344 C C . LEU A 1 170 ? -9.623 3.189 14.922 1.00 85.94 170 LEU A C 1
ATOM 1346 O O . LEU A 1 170 ? -10.418 2.625 15.664 1.00 85.94 170 LEU A O 1
ATOM 1350 N N . ASN A 1 171 ? -9.378 4.496 15.005 1.00 83.94 171 ASN A N 1
ATOM 1351 C CA . ASN A 1 171 ? -10.025 5.360 15.995 1.00 83.94 171 ASN A CA 1
ATOM 1352 C C . ASN A 1 171 ? -11.403 5.865 15.526 1.00 83.94 171 ASN A C 1
ATOM 1354 O O . ASN A 1 171 ? -12.125 6.529 16.274 1.00 83.94 171 ASN A O 1
ATOM 1358 N N . LEU A 1 172 ? -11.800 5.579 14.279 1.00 83.50 172 LEU A N 1
ATOM 1359 C CA . LEU A 1 172 ? -13.093 6.013 13.759 1.00 83.50 172 LEU A CA 1
ATOM 1360 C C . LEU A 1 172 ? -14.242 5.265 14.456 1.00 83.50 172 LEU A C 1
ATOM 1362 O O . LEU A 1 172 ? -14.222 4.037 14.538 1.00 83.50 172 LEU A O 1
ATOM 1366 N N . PRO A 1 173 ? -15.304 5.967 14.894 1.00 78.31 173 PRO A N 1
ATOM 1367 C CA . PRO A 1 173 ? -16.440 5.320 15.537 1.00 78.31 173 PRO A CA 1
ATOM 1368 C C . PRO A 1 173 ? -17.230 4.497 14.511 1.00 78.31 173 PRO A C 1
ATOM 1370 O O . PRO A 1 173 ? -17.982 5.065 13.712 1.00 78.31 173 PRO A O 1
ATOM 1373 N N . ALA A 1 174 ? -17.097 3.168 14.541 1.00 68.12 174 ALA A N 1
ATOM 1374 C CA . ALA A 1 174 ? -17.685 2.237 13.564 1.00 68.12 174 ALA A CA 1
ATOM 1375 C C . ALA A 1 174 ? -19.228 2.288 13.472 1.00 68.12 174 ALA A C 1
ATOM 1377 O O . ALA A 1 174 ? -19.820 1.860 12.478 1.00 68.12 174 ALA A O 1
ATOM 1378 N N . GLY A 1 175 ? -19.899 2.861 14.478 1.00 67.88 175 GLY A N 1
ATOM 1379 C CA . GLY A 1 175 ? -21.354 3.041 14.496 1.00 67.88 175 GLY A CA 1
ATOM 1380 C C . GLY A 1 175 ? -21.890 4.109 13.532 1.00 67.88 175 GLY A C 1
ATOM 1381 O O . GLY A 1 175 ? -23.077 4.094 13.213 1.00 67.88 175 GLY A O 1
ATOM 1382 N N . LYS A 1 176 ? -21.049 5.032 13.037 1.00 76.75 176 LYS A N 1
ATOM 1383 C CA . LYS A 1 176 ? -21.476 6.121 12.139 1.00 76.75 176 LYS A CA 1
ATOM 1384 C C . LYS A 1 176 ? -21.257 5.762 10.667 1.00 76.75 176 LYS A C 1
ATOM 1386 O O . LYS A 1 176 ? -20.232 5.197 10.297 1.00 76.75 176 LYS A O 1
ATOM 1391 N N . ILE A 1 177 ? -22.192 6.173 9.807 1.00 77.56 177 ILE A N 1
ATOM 1392 C CA . ILE A 1 177 ? -22.139 5.920 8.354 1.00 77.56 177 ILE A CA 1
ATOM 1393 C C . ILE A 1 177 ? -20.866 6.513 7.728 1.00 77.56 177 ILE A C 1
ATOM 1395 O O . ILE A 1 177 ? -20.214 5.844 6.932 1.00 77.56 177 ILE A O 1
ATOM 1399 N N . GLY A 1 178 ? -20.465 7.723 8.140 1.00 75.69 178 GLY A N 1
ATOM 1400 C CA . GLY A 1 178 ? -19.239 8.366 7.647 1.00 75.69 178 GLY A CA 1
ATOM 1401 C C . GLY A 1 178 ? -17.973 7.549 7.929 1.00 75.69 178 GLY A C 1
ATOM 1402 O O . GLY A 1 178 ? -17.154 7.363 7.034 1.00 75.69 178 GLY A O 1
ATOM 1403 N N . SER A 1 179 ? -17.855 6.978 9.131 1.00 77.25 179 SER A N 1
ATOM 1404 C CA . SER A 1 179 ? -16.740 6.099 9.502 1.00 77.25 179 SER A CA 1
ATOM 1405 C C . SER A 1 179 ? -16.707 4.828 8.661 1.00 77.25 179 SER A C 1
ATOM 1407 O O . SER A 1 179 ? -15.643 4.428 8.204 1.00 77.25 179 SER A O 1
ATOM 1409 N N . LYS A 1 180 ? -17.869 4.213 8.399 1.00 77.00 180 LYS A N 1
ATOM 1410 C CA . LYS A 1 180 ? -17.951 3.024 7.538 1.00 77.00 180 LYS A CA 1
ATOM 1411 C C . LYS A 1 180 ? -17.474 3.330 6.122 1.00 77.00 180 LYS A C 1
ATOM 1413 O O . LYS A 1 180 ? -16.669 2.581 5.585 1.00 77.00 180 LYS A O 1
ATOM 1418 N N . ILE A 1 181 ? -17.920 4.446 5.542 1.00 78.56 181 ILE A N 1
ATOM 1419 C CA . ILE A 1 181 ? -17.485 4.879 4.204 1.00 78.56 181 ILE A CA 1
ATOM 1420 C C . ILE A 1 181 ? -15.971 5.121 4.177 1.00 78.56 181 ILE A C 1
ATOM 1422 O O . ILE A 1 181 ? -15.302 4.672 3.246 1.00 78.56 181 ILE A O 1
ATOM 1426 N N . ALA A 1 182 ? -15.421 5.784 5.198 1.00 78.56 182 ALA A N 1
ATOM 1427 C CA . ALA A 1 182 ? -13.985 6.025 5.307 1.00 78.56 182 ALA A CA 1
ATOM 1428 C C . ALA A 1 182 ? -13.189 4.713 5.388 1.00 78.56 182 ALA A C 1
ATOM 1430 O O . ALA A 1 182 ? -12.251 4.527 4.615 1.00 78.56 182 ALA A O 1
ATOM 1431 N N . ILE A 1 183 ? -13.599 3.772 6.247 1.00 82.56 183 ILE A N 1
ATOM 1432 C CA . ILE A 1 183 ? -12.928 2.471 6.370 1.00 82.56 183 ILE A CA 1
ATOM 1433 C C . ILE A 1 183 ? -13.045 1.675 5.059 1.00 82.56 183 ILE A C 1
ATOM 1435 O O . ILE A 1 183 ? -12.037 1.168 4.573 1.00 82.56 183 ILE A O 1
ATOM 1439 N N . TYR A 1 184 ? -14.220 1.626 4.418 1.00 82.69 184 TYR A N 1
ATOM 1440 C CA . TYR A 1 184 ? -14.376 0.952 3.121 1.00 82.69 184 TYR A CA 1
ATOM 1441 C C . TYR A 1 184 ? -13.489 1.562 2.030 1.00 82.69 184 TYR A C 1
ATOM 1443 O O . TYR A 1 184 ? -12.869 0.828 1.264 1.00 82.69 184 TYR A O 1
ATOM 1451 N N . THR A 1 185 ? -13.377 2.890 1.981 1.00 80.88 185 THR A N 1
ATOM 1452 C CA . THR A 1 185 ? -12.506 3.580 1.017 1.00 80.88 185 THR A CA 1
ATOM 1453 C C . THR A 1 185 ? -11.035 3.238 1.258 1.00 80.88 185 THR A C 1
ATOM 1455 O O . THR A 1 185 ? -10.300 2.969 0.305 1.00 80.88 185 THR A O 1
ATOM 1458 N N . THR A 1 186 ? -10.612 3.175 2.524 1.00 84.00 186 THR A N 1
ATOM 1459 C CA . THR A 1 186 ? -9.249 2.776 2.901 1.00 84.00 186 THR A CA 1
ATOM 1460 C C . THR A 1 186 ? -8.949 1.317 2.565 1.00 84.00 186 THR A C 1
ATOM 1462 O O . THR A 1 186 ? -7.802 1.026 2.250 1.00 84.00 186 THR A O 1
ATOM 1465 N N . LEU A 1 187 ? -9.937 0.415 2.567 1.00 84.50 187 LEU A N 1
ATOM 1466 C CA . LEU A 1 187 ? -9.753 -1.004 2.218 1.00 84.50 187 LEU A CA 1
ATOM 1467 C C . LEU A 1 187 ? -9.651 -1.255 0.704 1.00 84.50 187 LEU A C 1
ATOM 1469 O O . LEU A 1 187 ? -8.875 -2.098 0.266 1.00 84.50 187 LEU A O 1
ATOM 1473 N N . ILE A 1 188 ? -10.393 -0.506 -0.118 1.00 80.88 188 ILE A N 1
ATOM 1474 C CA . ILE A 1 188 ? -10.417 -0.706 -1.582 1.00 80.88 188 ILE A CA 1
ATOM 1475 C C . ILE A 1 188 ? -9.028 -0.515 -2.214 1.00 80.88 188 ILE A C 1
ATOM 1477 O O . ILE A 1 188 ? -8.650 -1.229 -3.145 1.00 80.88 188 ILE A O 1
ATOM 1481 N N . ASN A 1 189 ? -8.268 0.466 -1.730 1.00 78.50 189 ASN A N 1
ATOM 1482 C CA . ASN A 1 189 ? -7.007 0.868 -2.347 1.00 78.50 189 ASN A CA 1
ATOM 1483 C C . ASN A 1 189 ? -5.877 -0.178 -2.157 1.00 78.50 189 ASN A C 1
ATOM 1485 O O . ASN A 1 189 ? -5.260 -0.554 -3.156 1.00 78.50 189 ASN A O 1
ATOM 1489 N N . PRO A 1 190 ? -5.628 -0.712 -0.946 1.00 85.00 190 PRO A N 1
ATOM 1490 C CA . PRO A 1 190 ? -4.773 -1.875 -0.706 1.00 85.00 190 PRO A CA 1
ATOM 1491 C C . PRO A 1 190 ? -5.153 -3.115 -1.526 1.00 85.00 190 PRO A C 1
ATOM 1493 O O . PRO A 1 190 ? -4.268 -3.670 -2.172 1.00 85.00 190 PRO A O 1
ATOM 1496 N N . PHE A 1 191 ? -6.439 -3.477 -1.636 1.00 82.38 191 PHE A N 1
ATOM 1497 C CA . PHE A 1 191 ? -6.862 -4.645 -2.428 1.00 82.38 191 PHE A CA 1
ATOM 1498 C C . PHE A 1 191 ? -6.415 -4.570 -3.896 1.00 82.38 191 PHE A C 1
ATOM 1500 O O . PHE A 1 191 ? -5.960 -5.564 -4.472 1.00 82.38 191 PHE A O 1
ATOM 1507 N N . ALA A 1 192 ? -6.514 -3.386 -4.508 1.00 77.88 192 ALA A N 1
ATOM 1508 C CA . ALA A 1 192 ? -6.058 -3.158 -5.877 1.00 77.88 192 ALA A CA 1
ATOM 1509 C C . ALA A 1 192 ? -4.529 -3.020 -5.969 1.00 77.88 192 ALA A C 1
ATOM 1511 O O . ALA A 1 192 ? -3.906 -3.522 -6.908 1.00 77.88 192 ALA A O 1
ATOM 1512 N N . LYS A 1 193 ? -3.905 -2.345 -4.997 1.00 81.44 193 LYS A N 1
ATOM 1513 C CA . LYS A 1 193 ? -2.458 -2.096 -4.992 1.00 81.44 193 LYS A CA 1
ATOM 1514 C C . LYS A 1 193 ? -1.643 -3.337 -4.658 1.00 81.44 193 LYS A C 1
ATOM 1516 O O . LYS A 1 193 ? -0.558 -3.469 -5.208 1.00 81.44 193 LYS A O 1
ATOM 1521 N N . TYR A 1 194 ? -2.152 -4.263 -3.850 1.00 88.88 194 TYR A N 1
ATOM 1522 C CA . TYR A 1 194 ? -1.419 -5.457 -3.434 1.00 88.88 194 TYR A CA 1
ATOM 1523 C C . TYR A 1 194 ? -0.939 -6.270 -4.640 1.00 88.88 194 TYR A C 1
ATOM 1525 O O . TYR A 1 194 ? 0.248 -6.569 -4.758 1.00 88.88 194 TYR A O 1
ATOM 1533 N N . ALA A 1 195 ? -1.837 -6.563 -5.585 1.00 84.94 195 ALA A N 1
ATOM 1534 C CA . ALA A 1 195 ? -1.494 -7.297 -6.800 1.00 84.94 195 ALA A CA 1
ATOM 1535 C C . ALA A 1 195 ? -0.419 -6.572 -7.631 1.00 84.94 195 ALA A C 1
ATOM 1537 O O . ALA A 1 195 ? 0.521 -7.209 -8.110 1.00 84.94 195 ALA A O 1
ATOM 1538 N N . LEU A 1 196 ? -0.503 -5.242 -7.755 1.00 82.06 196 LEU A N 1
ATOM 1539 C CA . LEU A 1 196 ? 0.503 -4.435 -8.454 1.00 82.06 196 LEU A CA 1
ATOM 1540 C C . LEU A 1 196 ? 1.857 -4.454 -7.729 1.00 82.06 196 LEU A C 1
ATOM 1542 O O . LEU A 1 196 ? 2.893 -4.576 -8.378 1.00 82.06 196 LEU A O 1
ATOM 1546 N N . THR A 1 197 ? 1.850 -4.396 -6.397 1.00 88.19 197 THR A N 1
ATOM 1547 C CA . THR A 1 197 ? 3.048 -4.400 -5.548 1.00 88.19 197 THR A CA 1
ATOM 1548 C C . THR A 1 197 ? 3.800 -5.731 -5.612 1.00 88.19 197 THR A C 1
ATOM 1550 O O . THR A 1 197 ? 5.024 -5.732 -5.730 1.00 88.19 197 THR A O 1
ATOM 1553 N N . ILE A 1 198 ? 3.102 -6.872 -5.590 1.00 89.25 198 ILE A N 1
ATOM 1554 C CA . ILE A 1 198 ? 3.754 -8.195 -5.634 1.00 89.25 198 ILE A CA 1
ATOM 1555 C C . ILE A 1 198 ? 4.148 -8.632 -7.051 1.00 89.25 198 ILE A C 1
ATOM 1557 O O . ILE A 1 198 ? 4.979 -9.523 -7.206 1.00 89.25 198 ILE A O 1
ATOM 1561 N N . THR A 1 199 ? 3.540 -8.053 -8.093 1.00 87.12 199 THR A N 1
ATOM 1562 C CA . THR A 1 199 ? 3.772 -8.442 -9.494 1.00 87.12 199 THR A CA 1
ATOM 1563 C C . THR A 1 199 ? 5.248 -8.405 -9.905 1.00 87.12 199 THR A C 1
ATOM 1565 O O . THR A 1 199 ? 5.716 -9.426 -10.409 1.00 87.12 199 THR A O 1
ATOM 1568 N N . PRO A 1 200 ? 6.020 -7.320 -9.688 1.00 86.88 200 PRO A N 1
ATOM 1569 C CA . PRO A 1 200 ? 7.438 -7.300 -10.061 1.00 86.88 200 PRO A CA 1
ATOM 1570 C C . PRO A 1 200 ? 8.268 -8.360 -9.314 1.00 86.88 200 PRO A C 1
ATOM 1572 O O . PRO A 1 200 ? 9.179 -8.949 -9.897 1.00 86.88 200 PRO A O 1
ATOM 1575 N N . ILE A 1 201 ? 7.912 -8.673 -8.062 1.00 89.50 201 ILE A N 1
ATOM 1576 C CA . ILE A 1 201 ? 8.563 -9.728 -7.268 1.00 89.50 201 ILE A CA 1
ATOM 1577 C C . ILE A 1 201 ? 8.247 -11.104 -7.865 1.00 89.50 201 ILE A C 1
ATOM 1579 O O . ILE A 1 201 ? 9.148 -11.902 -8.126 1.00 89.50 201 ILE A O 1
ATOM 1583 N N . ALA A 1 202 ? 6.966 -11.373 -8.129 1.00 88.62 202 ALA A N 1
ATOM 1584 C CA . ALA A 1 202 ? 6.511 -12.636 -8.697 1.00 88.62 202 ALA A CA 1
ATOM 1585 C C . ALA A 1 202 ? 7.131 -12.894 -10.075 1.00 88.62 202 ALA A C 1
ATOM 1587 O O . ALA A 1 202 ? 7.596 -14.001 -10.332 1.00 88.62 202 ALA A O 1
ATOM 1588 N N . LEU A 1 203 ? 7.193 -11.874 -10.937 1.00 86.69 203 LEU A N 1
ATOM 1589 C CA . LEU A 1 203 ? 7.815 -11.980 -12.259 1.00 86.69 203 LEU A CA 1
ATOM 1590 C C . LEU A 1 203 ? 9.312 -12.294 -12.166 1.00 86.69 203 LEU A C 1
ATOM 1592 O O . LEU A 1 203 ? 9.794 -13.155 -12.897 1.00 86.69 203 LEU A O 1
ATOM 1596 N N . SER A 1 204 ? 10.023 -11.665 -11.229 1.00 86.69 204 SER A N 1
ATOM 1597 C CA . SER A 1 204 ? 11.455 -11.913 -11.016 1.00 86.69 204 SER A CA 1
ATOM 1598 C C . SER A 1 204 ? 11.733 -13.343 -10.548 1.00 86.69 204 SER A C 1
ATOM 1600 O O . SER A 1 204 ? 12.673 -13.984 -11.013 1.00 86.69 204 SER A O 1
ATOM 1602 N N . ILE A 1 205 ? 10.884 -13.879 -9.668 1.00 88.06 205 ILE A N 1
ATOM 1603 C CA . ILE A 1 205 ? 10.980 -15.269 -9.200 1.00 88.06 205 ILE A CA 1
ATOM 1604 C C . ILE A 1 205 ? 10.622 -16.252 -10.322 1.00 88.06 205 ILE A C 1
ATOM 1606 O O . ILE A 1 205 ? 11.301 -17.262 -10.495 1.00 88.06 205 ILE A O 1
ATOM 1610 N N . GLU A 1 206 ? 9.581 -15.968 -11.108 1.00 87.12 206 GLU A N 1
ATOM 1611 C CA . GLU A 1 206 ? 9.198 -16.789 -12.265 1.00 87.12 206 GLU A CA 1
ATOM 1612 C C . GLU A 1 206 ? 10.300 -16.838 -13.336 1.00 87.12 206 GLU A C 1
ATOM 1614 O O . GLU A 1 206 ? 10.506 -17.884 -13.959 1.00 87.12 206 GLU A O 1
ATOM 1619 N N . GLU A 1 207 ? 11.008 -15.724 -13.545 1.00 84.62 207 GLU A N 1
ATOM 1620 C CA . GLU A 1 207 ? 12.162 -15.632 -14.440 1.00 84.62 207 GLU A CA 1
ATOM 1621 C C . GLU A 1 207 ? 13.351 -16.433 -13.909 1.00 84.62 207 GLU A C 1
ATOM 1623 O O . GLU A 1 207 ? 13.910 -17.237 -14.656 1.00 84.62 207 GLU A O 1
ATOM 1628 N N . TRP A 1 208 ? 13.672 -16.298 -12.620 1.00 82.75 208 TRP A N 1
ATOM 1629 C CA . TRP A 1 208 ? 14.742 -17.065 -11.977 1.00 82.75 208 TRP A CA 1
ATOM 1630 C C . TRP A 1 208 ? 14.496 -18.578 -12.024 1.00 82.75 208 TRP A C 1
ATOM 1632 O O . TRP A 1 208 ? 15.411 -19.356 -12.287 1.00 82.75 208 TRP A O 1
ATOM 1642 N N . LEU A 1 209 ? 13.247 -19.004 -11.830 1.00 80.62 209 LEU A N 1
ATOM 1643 C CA . LEU A 1 209 ? 12.864 -20.416 -11.841 1.00 80.62 209 LEU A CA 1
ATOM 1644 C C . LEU A 1 209 ? 12.663 -21.002 -13.253 1.00 80.62 209 LEU A C 1
ATOM 1646 O O . LEU A 1 209 ? 12.297 -22.168 -13.378 1.00 80.62 209 LEU A O 1
ATOM 1650 N N . ALA A 1 210 ? 12.850 -20.216 -14.321 1.00 77.00 210 ALA A N 1
ATOM 1651 C CA . ALA A 1 210 ? 12.591 -20.612 -15.713 1.00 77.00 210 ALA A CA 1
ATOM 1652 C C . ALA A 1 210 ? 11.172 -21.182 -15.970 1.00 77.00 210 ALA A C 1
ATOM 1654 O O . ALA A 1 210 ? 10.906 -21.797 -17.005 1.00 77.00 210 ALA A O 1
ATOM 1655 N N . PHE A 1 211 ? 10.211 -20.942 -15.070 1.00 67.62 211 PHE A N 1
ATOM 1656 C CA . PHE A 1 211 ? 8.843 -21.479 -15.141 1.00 67.62 211 PHE A CA 1
ATOM 1657 C C . PHE A 1 211 ? 7.871 -20.580 -15.919 1.00 67.62 211 PHE A C 1
ATOM 1659 O O . PHE A 1 211 ? 6.650 -20.746 -15.823 1.00 67.62 211 PHE A O 1
ATOM 1666 N N . ARG A 1 212 ? 8.416 -19.675 -16.744 1.00 61.75 212 ARG A N 1
ATOM 1667 C CA . ARG A 1 212 ? 7.734 -18.576 -17.454 1.00 61.75 212 ARG A CA 1
ATOM 1668 C C . ARG A 1 212 ? 6.472 -18.996 -18.230 1.00 61.75 212 ARG A C 1
ATOM 1670 O O . ARG A 1 212 ? 5.590 -18.172 -18.452 1.00 61.75 212 ARG A O 1
ATOM 1677 N N . TYR A 1 213 ? 6.340 -20.269 -18.615 1.00 58.94 213 TYR A N 1
ATOM 1678 C CA . TYR A 1 213 ? 5.283 -20.713 -19.529 1.00 58.94 213 TYR A CA 1
ATOM 1679 C C . TYR A 1 213 ? 4.020 -21.329 -18.904 1.00 58.94 213 TYR A C 1
ATOM 1681 O O . TYR A 1 213 ? 2.955 -21.223 -19.516 1.00 58.94 213 TYR A O 1
ATOM 1689 N N . LYS A 1 214 ? 4.042 -21.945 -17.708 1.00 76.56 214 LYS A N 1
ATOM 1690 C CA . LYS A 1 214 ? 2.820 -22.612 -17.192 1.00 76.56 214 LYS A CA 1
ATOM 1691 C C . LYS A 1 214 ? 2.030 -21.732 -16.229 1.00 76.56 214 LYS A C 1
ATOM 1693 O O . LYS A 1 214 ? 2.538 -21.280 -15.206 1.00 76.56 214 LYS A O 1
ATOM 1698 N N . ARG A 1 215 ? 0.727 -21.588 -16.508 1.00 80.31 215 ARG A N 1
ATOM 1699 C CA . ARG A 1 215 ? -0.237 -20.875 -15.647 1.00 80.31 215 ARG A CA 1
ATOM 1700 C C . ARG A 1 215 ? -0.236 -21.386 -14.206 1.00 80.31 215 ARG A C 1
ATOM 1702 O O . ARG A 1 215 ? -0.316 -20.581 -13.290 1.00 80.31 215 ARG A O 1
ATOM 1709 N N . SER A 1 216 ? -0.064 -22.693 -14.013 1.00 81.50 216 SER A N 1
ATOM 1710 C CA . SER A 1 216 ? -0.045 -23.303 -12.680 1.00 81.50 216 SER A CA 1
ATOM 1711 C C . SER A 1 216 ? 1.140 -22.853 -11.820 1.00 81.50 216 SER A C 1
ATOM 1713 O O . SER A 1 216 ? 0.936 -22.569 -10.647 1.00 81.50 216 SER A O 1
ATOM 1715 N N . TYR A 1 217 ? 2.357 -22.745 -12.375 1.00 82.50 217 TYR A N 1
ATOM 1716 C CA . TYR A 1 217 ? 3.527 -22.294 -11.602 1.00 82.50 217 TYR A CA 1
ATOM 1717 C C . TYR A 1 217 ? 3.423 -20.819 -11.229 1.00 82.50 217 TYR A C 1
ATOM 1719 O O . TYR A 1 217 ? 3.779 -20.427 -10.130 1.00 82.50 217 TYR A O 1
ATOM 1727 N N . SER A 1 218 ? 2.864 -20.019 -12.128 1.00 84.19 218 SER A N 1
ATOM 1728 C CA . SER A 1 218 ? 2.639 -18.590 -11.927 1.00 84.19 218 SER A CA 1
ATOM 1729 C C . SER A 1 218 ? 1.603 -18.301 -10.832 1.00 84.19 218 SER A C 1
ATOM 1731 O O . SER A 1 218 ? 1.766 -17.386 -10.025 1.00 84.19 218 SER A O 1
ATOM 1733 N N . ILE A 1 219 ? 0.554 -19.130 -10.762 1.00 87.38 219 ILE A N 1
ATOM 1734 C CA . ILE A 1 219 ? -0.406 -19.132 -9.652 1.00 87.38 219 ILE A CA 1
ATOM 1735 C C . ILE A 1 219 ? 0.298 -19.586 -8.370 1.00 87.38 219 ILE A C 1
ATOM 1737 O O . ILE A 1 219 ? 0.221 -18.889 -7.365 1.00 87.38 219 ILE A O 1
ATOM 1741 N N . LEU A 1 220 ? 1.044 -20.694 -8.423 1.00 89.81 220 LEU A N 1
ATOM 1742 C CA . LEU A 1 220 ? 1.746 -21.257 -7.271 1.00 89.81 220 LEU A CA 1
ATOM 1743 C C . LEU A 1 220 ? 2.740 -20.263 -6.649 1.00 89.81 220 LEU A C 1
ATOM 1745 O O . LEU A 1 220 ? 2.676 -20.029 -5.446 1.00 89.81 220 LEU A O 1
ATOM 1749 N N . VAL A 1 221 ? 3.589 -19.608 -7.446 1.00 89.94 221 VAL A N 1
ATOM 1750 C CA . VAL A 1 221 ? 4.539 -18.586 -6.968 1.00 89.94 221 VAL A CA 1
ATOM 1751 C C . VAL A 1 221 ? 3.805 -17.446 -6.265 1.00 89.94 221 VAL A C 1
ATOM 1753 O O . VAL A 1 221 ? 4.170 -17.086 -5.150 1.00 89.94 221 VAL A O 1
ATOM 1756 N N . ARG A 1 222 ? 2.727 -16.916 -6.856 1.00 90.62 222 ARG A N 1
ATOM 1757 C CA . ARG A 1 222 ? 1.942 -15.839 -6.231 1.00 90.62 222 ARG A CA 1
ATOM 1758 C C . ARG A 1 222 ? 1.224 -16.285 -4.961 1.00 90.62 222 ARG A C 1
ATOM 1760 O O . ARG A 1 222 ? 1.190 -15.527 -3.999 1.00 90.62 222 ARG A O 1
ATOM 1767 N N . THR A 1 223 ? 0.709 -17.515 -4.922 1.00 92.19 223 THR A N 1
ATOM 1768 C CA . THR A 1 223 ? 0.122 -18.071 -3.694 1.00 92.19 223 THR A CA 1
ATOM 1769 C C . THR A 1 223 ? 1.157 -18.268 -2.596 1.00 92.19 223 THR A C 1
ATOM 1771 O O . THR A 1 223 ? 0.874 -17.944 -1.451 1.00 92.19 223 THR A O 1
ATOM 1774 N N . LEU A 1 224 ? 2.364 -18.737 -2.927 1.00 93.81 224 LEU A N 1
ATOM 1775 C CA . LEU A 1 224 ? 3.446 -18.905 -1.959 1.00 93.81 224 LEU A CA 1
ATOM 1776 C C . LEU A 1 224 ? 3.948 -17.557 -1.433 1.00 93.81 224 LEU A C 1
ATOM 1778 O O . LEU A 1 224 ? 4.203 -17.442 -0.239 1.00 93.81 224 LEU A O 1
ATOM 1782 N N . LEU A 1 225 ? 4.028 -16.537 -2.293 1.00 93.62 225 LEU A N 1
ATOM 1783 C CA . LEU A 1 225 ? 4.342 -15.167 -1.882 1.00 93.62 225 LEU A CA 1
ATOM 1784 C C . LEU A 1 225 ? 3.277 -14.600 -0.940 1.00 93.62 225 LEU A C 1
ATOM 1786 O O . LEU A 1 225 ? 3.615 -14.059 0.108 1.00 93.62 225 LEU A O 1
ATOM 1790 N N . LEU A 1 226 ? 1.990 -14.763 -1.261 1.00 95.06 226 LEU A N 1
ATOM 1791 C CA . LEU A 1 226 ? 0.921 -14.347 -0.353 1.00 95.06 226 LEU A CA 1
ATOM 1792 C C . LEU A 1 226 ? 1.037 -15.085 0.988 1.00 95.06 226 LEU A C 1
ATOM 1794 O O . LEU A 1 226 ? 1.027 -14.450 2.039 1.00 95.06 226 LEU A O 1
ATOM 1798 N N . LEU A 1 227 ? 1.219 -16.408 0.966 1.00 94.69 227 LEU A N 1
ATOM 1799 C CA . LEU A 1 227 ? 1.394 -17.207 2.179 1.00 94.69 227 LEU A CA 1
ATOM 1800 C C . LEU A 1 227 ? 2.584 -16.722 3.015 1.00 94.69 227 LEU A C 1
ATOM 1802 O O . LEU A 1 227 ? 2.448 -16.587 4.229 1.00 94.69 227 LEU A O 1
ATOM 1806 N N . SER A 1 228 ? 3.723 -16.394 2.399 1.00 95.81 228 SER A N 1
ATOM 1807 C CA . SER A 1 228 ? 4.879 -15.878 3.137 1.00 95.81 228 SER A CA 1
ATOM 1808 C C . SER A 1 228 ? 4.598 -14.504 3.756 1.00 95.81 228 SER A C 1
ATOM 1810 O O . SER A 1 228 ? 4.985 -14.262 4.904 1.00 95.81 228 SER A O 1
ATOM 1812 N N . THR A 1 229 ? 3.871 -13.623 3.055 1.00 95.00 229 THR A N 1
ATOM 1813 C CA . THR A 1 229 ? 3.464 -12.325 3.622 1.00 95.00 229 THR A CA 1
ATOM 1814 C C . THR A 1 229 ? 2.512 -12.490 4.804 1.00 95.00 229 THR A C 1
ATOM 1816 O O . THR A 1 229 ? 2.698 -11.817 5.814 1.00 95.00 229 THR A O 1
ATOM 1819 N N . VAL A 1 230 ? 1.569 -13.437 4.741 1.00 95.12 230 VAL A N 1
ATOM 1820 C CA . VAL A 1 230 ? 0.684 -13.786 5.865 1.00 95.12 230 VAL A CA 1
ATOM 1821 C C . VAL A 1 230 ? 1.501 -14.288 7.052 1.00 95.12 230 VAL A C 1
ATOM 1823 O O . VAL A 1 230 ? 1.295 -13.818 8.166 1.00 95.12 230 VAL A O 1
ATOM 1826 N N . MET A 1 231 ? 2.472 -15.182 6.834 1.00 94.50 231 MET A N 1
ATOM 1827 C CA . MET A 1 231 ? 3.345 -15.657 7.918 1.00 94.50 231 MET A CA 1
ATOM 1828 C C . MET A 1 231 ? 4.111 -14.503 8.572 1.00 94.50 231 MET A C 1
ATOM 1830 O O . MET A 1 231 ? 4.180 -14.421 9.795 1.00 94.50 231 MET A O 1
ATOM 1834 N N . THR A 1 232 ? 4.628 -13.571 7.766 1.00 94.44 232 THR A N 1
ATOM 1835 C CA . THR A 1 232 ? 5.350 -12.393 8.271 1.00 94.44 232 THR A CA 1
ATOM 1836 C C . THR A 1 232 ? 4.421 -11.471 9.066 1.00 94.44 232 THR A C 1
ATOM 1838 O O . THR A 1 232 ? 4.788 -11.008 10.144 1.00 94.44 232 THR A O 1
ATOM 1841 N N . ALA A 1 233 ? 3.199 -11.252 8.574 1.00 93.56 233 ALA A N 1
ATOM 1842 C CA . ALA A 1 233 ? 2.185 -10.442 9.242 1.00 93.56 233 ALA A CA 1
ATOM 1843 C C . ALA A 1 233 ? 1.736 -11.055 10.583 1.00 93.56 233 ALA A C 1
ATOM 1845 O O . ALA A 1 233 ? 1.483 -10.330 11.541 1.00 93.56 233 ALA A O 1
ATOM 1846 N N . LEU A 1 234 ? 1.690 -12.389 10.682 1.00 90.94 234 LEU A N 1
ATOM 1847 C CA . LEU A 1 234 ? 1.411 -13.095 11.935 1.00 90.94 234 LEU A CA 1
ATOM 1848 C C . LEU A 1 234 ? 2.578 -13.014 12.930 1.00 90.94 234 LEU A C 1
ATOM 1850 O O . LEU A 1 234 ? 2.339 -12.964 14.136 1.00 90.94 234 LEU A O 1
ATOM 1854 N N . SER A 1 235 ? 3.827 -12.988 12.451 1.00 90.50 235 SER A N 1
ATOM 1855 C CA . SER A 1 235 ? 5.012 -12.807 13.300 1.00 90.50 235 SER A CA 1
ATOM 1856 C C . SER A 1 235 ? 5.143 -11.384 13.845 1.00 90.50 235 SER A C 1
ATOM 1858 O O . SER A 1 235 ? 5.543 -11.208 14.994 1.00 90.50 235 SER A O 1
ATOM 1860 N N . ILE A 1 236 ? 4.821 -10.371 13.036 1.00 89.06 236 ILE A N 1
ATOM 1861 C CA . ILE A 1 236 ? 4.954 -8.953 13.393 1.00 89.06 236 ILE A CA 1
ATOM 1862 C C . ILE A 1 236 ? 3.625 -8.239 13.089 1.00 89.06 236 ILE A C 1
ATOM 1864 O O . ILE A 1 236 ? 3.508 -7.565 12.067 1.00 89.06 236 ILE A O 1
ATOM 1868 N N . PRO A 1 237 ? 2.614 -8.341 13.972 1.00 86.06 237 PRO A N 1
ATOM 1869 C CA . PRO A 1 237 ? 1.266 -7.828 13.705 1.00 86.06 237 PRO A CA 1
ATOM 1870 C C . PRO A 1 237 ? 1.123 -6.308 13.912 1.00 86.06 237 PRO A C 1
ATOM 1872 O O . PRO A 1 237 ? 0.012 -5.792 13.968 1.00 86.06 237 PRO A O 1
ATOM 1875 N N . PHE A 1 238 ? 2.227 -5.570 14.071 1.00 88.75 238 PHE A N 1
ATOM 1876 C CA . PHE A 1 238 ? 2.209 -4.141 14.388 1.00 88.75 238 PHE A CA 1
ATOM 1877 C C . PHE A 1 238 ? 2.473 -3.293 13.139 1.00 88.75 238 PHE A C 1
ATOM 1879 O O . PHE A 1 238 ? 3.622 -3.134 12.722 1.00 88.75 238 PHE A O 1
ATOM 1886 N N . PHE A 1 239 ? 1.417 -2.685 12.586 1.00 90.56 239 PHE A N 1
ATOM 1887 C CA . PHE A 1 239 ? 1.501 -1.839 11.387 1.00 90.56 239 PHE A CA 1
ATOM 1888 C C . PHE A 1 239 ? 2.521 -0.696 11.526 1.00 90.56 239 PHE A C 1
ATOM 1890 O O . PHE A 1 239 ? 3.375 -0.514 10.660 1.00 90.56 239 PHE A O 1
ATOM 1897 N N . GLY A 1 240 ? 2.483 0.045 12.641 1.00 89.81 240 GLY A N 1
ATOM 1898 C CA . GLY A 1 240 ? 3.389 1.178 12.871 1.00 89.81 240 GLY A CA 1
ATOM 1899 C C . GLY A 1 240 ? 4.871 0.785 12.918 1.00 89.81 240 GLY A C 1
ATOM 1900 O O . GLY A 1 240 ? 5.707 1.475 12.337 1.00 89.81 240 GLY A O 1
ATOM 1901 N N . LEU A 1 241 ? 5.196 -0.353 13.545 1.00 91.38 241 LEU A N 1
ATOM 1902 C CA . LEU A 1 241 ? 6.571 -0.862 13.618 1.00 91.38 241 LEU A CA 1
ATOM 1903 C C . LEU A 1 241 ? 7.087 -1.259 12.231 1.00 91.38 241 LEU A C 1
ATOM 1905 O O . LEU A 1 241 ? 8.217 -0.931 11.874 1.00 91.38 241 LEU A O 1
ATOM 1909 N N . LEU A 1 242 ? 6.250 -1.936 11.442 1.00 92.38 242 LEU A N 1
ATOM 1910 C CA . LEU A 1 242 ? 6.601 -2.364 10.093 1.00 92.38 242 LEU A CA 1
ATOM 1911 C C . LEU A 1 242 ? 6.836 -1.161 9.167 1.00 92.38 242 LEU A C 1
ATOM 1913 O O . LEU A 1 242 ? 7.843 -1.121 8.465 1.00 92.38 242 LEU A O 1
ATOM 1917 N N . MET A 1 243 ? 5.967 -0.147 9.214 1.00 91.25 243 MET A N 1
ATOM 1918 C CA . MET A 1 243 ? 6.129 1.080 8.423 1.00 91.25 243 MET A CA 1
ATOM 1919 C C . MET A 1 243 ? 7.382 1.872 8.815 1.00 91.25 243 MET A C 1
ATOM 1921 O O . MET A 1 243 ? 8.111 2.334 7.936 1.00 91.25 243 MET A O 1
ATOM 1925 N N . ALA A 1 244 ? 7.675 1.986 10.115 1.00 92.25 244 ALA A N 1
ATOM 1926 C CA . ALA A 1 244 ? 8.905 2.618 10.591 1.00 92.25 244 ALA A CA 1
ATOM 1927 C C . ALA A 1 244 ? 10.155 1.857 10.118 1.00 92.25 244 ALA A C 1
ATOM 1929 O O . ALA A 1 244 ? 11.125 2.471 9.671 1.00 92.25 244 ALA A O 1
ATOM 1930 N N . PHE A 1 245 ? 10.114 0.522 10.159 1.00 92.12 245 PHE A N 1
ATOM 1931 C CA . PHE A 1 245 ? 11.200 -0.322 9.671 1.00 92.12 245 PHE A CA 1
ATOM 1932 C C . PHE A 1 245 ? 11.429 -0.165 8.163 1.00 92.12 245 PHE A C 1
ATOM 1934 O O . PHE A 1 245 ? 12.572 0.015 7.752 1.00 92.12 245 PHE A O 1
ATOM 1941 N N . ILE A 1 246 ? 10.367 -0.174 7.348 1.00 91.12 246 ILE A N 1
ATOM 1942 C CA . ILE A 1 246 ? 10.459 0.048 5.893 1.00 91.12 246 ILE A CA 1
ATOM 1943 C C . ILE A 1 246 ? 11.150 1.380 5.602 1.00 91.12 246 ILE A C 1
ATOM 1945 O O . ILE A 1 246 ? 12.066 1.436 4.784 1.00 91.12 246 ILE A O 1
ATOM 1949 N N . TRP A 1 247 ? 10.740 2.446 6.293 1.00 87.31 247 TRP A N 1
ATOM 1950 C CA . TRP A 1 247 ? 11.308 3.773 6.084 1.00 87.31 247 TRP A CA 1
ATOM 1951 C C . TRP A 1 247 ? 12.789 3.839 6.475 1.00 87.31 247 TRP A C 1
ATOM 1953 O O . TRP A 1 247 ? 13.611 4.324 5.697 1.00 87.31 247 TRP A O 1
ATOM 1963 N N . LEU A 1 248 ? 13.153 3.282 7.634 1.00 90.69 248 LEU A N 1
ATOM 1964 C CA . LEU A 1 248 ? 14.544 3.217 8.086 1.00 90.69 248 LEU A CA 1
ATOM 1965 C C . LEU A 1 248 ? 15.419 2.388 7.134 1.00 90.69 248 LEU A C 1
ATOM 1967 O O . LEU A 1 248 ? 16.524 2.805 6.779 1.00 90.69 248 LEU A O 1
ATOM 1971 N N . PHE A 1 249 ? 14.923 1.227 6.703 1.00 89.00 249 PHE A N 1
ATOM 1972 C CA . PHE A 1 249 ? 15.602 0.362 5.742 1.00 89.00 249 PHE A CA 1
ATOM 1973 C C . PHE A 1 249 ? 15.853 1.103 4.423 1.00 89.00 249 PHE A C 1
ATOM 1975 O O . PHE A 1 249 ? 16.980 1.110 3.922 1.00 89.00 249 PHE A O 1
ATOM 1982 N N . SER A 1 250 ? 14.837 1.805 3.920 1.00 85.69 250 SER A N 1
ATOM 1983 C CA . SER A 1 250 ? 14.932 2.614 2.706 1.00 85.69 250 SER A CA 1
ATOM 1984 C C . SER A 1 250 ? 15.923 3.771 2.845 1.00 85.69 250 SER A C 1
ATOM 1986 O O . SER A 1 250 ? 16.735 4.020 1.953 1.00 85.69 250 SER A O 1
ATOM 1988 N N . GLN A 1 251 ? 15.945 4.452 3.992 1.00 84.12 251 GLN A N 1
ATOM 1989 C CA . GLN A 1 251 ? 16.889 5.542 4.231 1.00 84.12 251 GLN A CA 1
ATOM 1990 C C . GLN A 1 251 ? 18.341 5.043 4.251 1.00 84.12 251 GLN A C 1
ATOM 1992 O O . GLN A 1 251 ? 19.220 5.662 3.646 1.00 84.12 251 GLN A O 1
ATOM 1997 N N . HIS A 1 252 ? 18.589 3.911 4.911 1.00 83.50 252 HIS A N 1
ATOM 1998 C CA . HIS A 1 252 ? 19.928 3.349 5.054 1.00 83.50 252 HIS A CA 1
ATOM 1999 C C . HIS A 1 252 ? 20.451 2.720 3.750 1.00 83.50 252 HIS A C 1
ATOM 2001 O O . HIS A 1 252 ? 21.633 2.851 3.430 1.00 83.50 252 HIS A O 1
ATOM 2007 N N . HIS A 1 253 ? 19.584 2.067 2.970 1.00 79.62 253 HIS A N 1
ATOM 2008 C CA . HIS A 1 253 ? 19.995 1.282 1.802 1.00 79.62 253 HIS A CA 1
ATOM 2009 C C . HIS A 1 253 ? 19.588 1.891 0.446 1.00 79.62 253 HIS A C 1
ATOM 2011 O O . HIS A 1 253 ? 20.338 1.741 -0.521 1.00 79.62 253 HIS A O 1
ATOM 2017 N N . GLY A 1 254 ? 18.449 2.584 0.365 1.00 60.34 254 GLY A N 1
ATOM 2018 C CA . GLY A 1 254 ? 17.815 3.037 -0.880 1.00 60.34 254 GLY A CA 1
ATOM 2019 C C . GLY A 1 254 ? 18.181 4.451 -1.352 1.00 60.34 254 GLY A C 1
ATOM 2020 O O . GLY A 1 254 ? 18.227 4.681 -2.559 1.00 60.34 254 GLY A O 1
ATOM 2021 N N . LEU A 1 255 ? 18.482 5.399 -0.450 1.00 52.59 255 LEU A N 1
ATOM 2022 C CA . LEU A 1 255 ? 18.616 6.825 -0.828 1.00 52.59 255 LEU A CA 1
ATOM 2023 C C . LEU A 1 255 ? 19.860 7.559 -0.295 1.00 52.59 255 LEU A C 1
ATOM 2025 O O . LEU A 1 255 ? 20.303 8.519 -0.927 1.00 52.59 255 LEU A O 1
ATOM 2029 N N . GLY A 1 256 ? 20.504 7.096 0.781 1.00 46.53 256 GLY A N 1
ATOM 2030 C CA . GLY A 1 256 ? 21.743 7.720 1.284 1.00 46.53 256 GLY A CA 1
ATOM 2031 C C . GLY A 1 256 ? 22.961 7.575 0.354 1.00 46.53 256 GLY A C 1
ATOM 2032 O O . GLY A 1 256 ? 23.920 8.336 0.450 1.00 46.53 256 GLY A O 1
ATOM 2033 N N . SER A 1 257 ? 22.926 6.622 -0.581 1.00 42.47 257 SER A N 1
ATOM 2034 C CA . SER A 1 257 ? 24.059 6.270 -1.450 1.00 42.47 257 SER A CA 1
ATOM 2035 C C . SER A 1 257 ? 23.975 6.844 -2.872 1.00 42.47 257 SER A C 1
ATOM 2037 O O . SER A 1 257 ? 24.941 6.743 -3.633 1.00 42.47 257 SER A O 1
ATOM 2039 N N . VAL A 1 258 ? 22.842 7.445 -3.258 1.00 50.03 258 VAL A N 1
ATOM 2040 C CA . VAL A 1 258 ? 22.628 7.966 -4.622 1.00 50.03 258 VAL A CA 1
ATOM 2041 C C . VAL A 1 258 ? 22.880 9.473 -4.706 1.00 50.03 258 VAL A C 1
ATOM 2043 O O . VAL A 1 258 ? 23.452 9.919 -5.694 1.00 50.03 258 VAL A O 1
ATOM 2046 N N . SER A 1 259 ? 22.563 10.248 -3.662 1.00 38.28 259 SER A N 1
ATOM 2047 C CA . SER A 1 259 ? 22.663 11.717 -3.721 1.00 38.28 259 SER A CA 1
ATOM 2048 C C . SER A 1 259 ? 24.046 12.299 -3.391 1.00 38.28 259 SER A C 1
ATOM 2050 O O . SER A 1 259 ? 24.309 13.445 -3.737 1.00 38.28 259 SER A O 1
ATOM 2052 N N . LEU A 1 260 ? 24.938 11.553 -2.729 1.00 38.12 260 LEU A N 1
ATOM 2053 C CA . LEU A 1 260 ? 26.206 12.100 -2.208 1.00 38.12 260 LEU A CA 1
ATOM 2054 C C . LEU A 1 260 ? 27.444 11.802 -3.064 1.00 38.12 260 LEU A C 1
ATOM 2056 O O . LEU A 1 260 ? 28.544 12.187 -2.687 1.00 38.12 260 LEU A O 1
ATOM 2060 N N . ARG A 1 261 ? 27.296 11.117 -4.204 1.00 39.53 261 ARG A N 1
ATOM 2061 C CA . ARG A 1 261 ? 28.441 10.761 -5.066 1.00 39.53 261 ARG A CA 1
ATOM 2062 C C . ARG A 1 261 ? 28.250 11.105 -6.547 1.00 39.53 261 ARG A C 1
ATOM 2064 O O . ARG A 1 261 ? 29.053 10.690 -7.371 1.00 39.53 261 ARG A O 1
ATOM 2071 N N . SER A 1 262 ? 27.187 11.838 -6.888 1.00 39.62 262 SER A N 1
ATOM 2072 C CA . SER A 1 262 ? 26.984 12.427 -8.223 1.00 39.62 262 SER A CA 1
ATOM 2073 C C . SER A 1 262 ? 27.266 13.937 -8.265 1.00 39.62 262 SER A C 1
ATOM 2075 O O . SER A 1 262 ? 27.044 14.555 -9.298 1.00 39.62 262 SER A O 1
ATOM 2077 N N . PHE A 1 263 ? 27.727 14.523 -7.154 1.00 41.28 263 PHE A N 1
ATOM 2078 C CA . PHE A 1 263 ? 28.057 15.951 -7.014 1.00 41.28 263 PHE A CA 1
ATOM 2079 C C . PHE A 1 263 ? 29.451 16.199 -6.407 1.00 41.28 263 PHE A C 1
ATOM 2081 O O . PHE A 1 263 ? 29.726 17.285 -5.903 1.00 41.28 263 PHE A O 1
ATOM 2088 N N . THR A 1 264 ? 30.338 15.207 -6.470 1.00 35.62 264 THR A N 1
ATOM 2089 C CA . THR A 1 264 ? 31.771 15.357 -6.169 1.00 35.62 264 THR A CA 1
ATOM 2090 C C . THR A 1 264 ? 32.584 14.681 -7.247 1.00 35.62 264 THR A C 1
ATOM 2092 O O . THR A 1 264 ? 32.251 13.502 -7.518 1.00 35.62 264 THR A O 1
#